Protein AF-0000000069554364 (afdb_homodimer)

Sequence (236 aa):
MGKTFLINPLLGKVRQRNEIVLAVASSGIVATLLTGGRTAHSAFRLPLNLANMETPTCNISRNSGKRKILKDCKLIVWDECTMSHKAAFEAPNVTLKDIRRNSNRMGGVTMMLAGDFQMGKTFLINPLLGKVRQRNEIVLAVASSGIVATLLTGGRTAHSAFRLPLNLANMETPTCNISRNSGKRKILKDCKLIVWDECTMSHKAAFEAPNVTLKDIRRNSNRMGGVTMMLAGDFQ

InterPro domains:
  IPR010285 DNA helicase Pif1-like, DEAD-box helicase domain [PF05970] (2-118)
  IPR027417 P-loop containing nucleoside triphosphate hydrolase [G3DSA:3.40.50.300] (1-118)
  IPR027417 P-loop containing nucleoside triphosphate hydrolase [SSF52540] (2-117)

pLDDT: mean 89.87, std 8.56, range [46.84, 97.19]

Structure (mmCIF, N/CA/C/O backbone):
data_AF-0000000069554364-model_v1
#
loop_
_entity.id
_entity.type
_entity.pdbx_description
1 polymer 'ATP-dependent DNA helicase'
#
loop_
_atom_site.group_PDB
_atom_site.id
_atom_site.type_symbol
_atom_site.label_atom_id
_atom_site.label_alt_id
_atom_site.label_comp_id
_atom_site.label_asym_id
_atom_site.label_entity_id
_atom_site.label_seq_id
_atom_site.pdbx_PDB_ins_code
_atom_site.Cartn_x
_atom_site.Cartn_y
_atom_site.Cartn_z
_atom_site.occupancy
_atom_site.B_iso_or_equiv
_atom_site.auth_seq_id
_atom_site.auth_comp_id
_atom_site.auth_asym_id
_atom_site.auth_atom_id
_atom_site.pdbx_PDB_model_num
ATOM 1 N N . MET A 1 1 ? -6.574 0.829 16.344 1 46.84 1 MET A N 1
ATOM 2 C CA . MET A 1 1 ? -7.336 0.115 15.328 1 46.84 1 MET A CA 1
ATOM 3 C C . MET A 1 1 ? -6.434 -0.334 14.188 1 46.84 1 MET A C 1
ATOM 5 O O . MET A 1 1 ? -5.629 0.45 13.68 1 46.84 1 MET A O 1
ATOM 9 N N . GLY A 1 2 ? -6.059 -1.62 14.156 1 64.12 2 GLY A N 1
ATOM 10 C CA . GLY A 1 2 ? -4.93 -2.219 13.461 1 64.12 2 GLY A CA 1
ATOM 11 C C . GLY A 1 2 ? -5.137 -2.322 11.969 1 64.12 2 GLY A C 1
ATOM 12 O O . GLY A 1 2 ? -6.266 -2.203 11.477 1 64.12 2 GLY A O 1
ATOM 13 N N . LYS A 1 3 ? -4.258 -2.059 11.055 1 77.06 3 LYS A N 1
ATOM 14 C CA . LYS A 1 3 ? -4.223 -2.186 9.602 1 77.06 3 LYS A CA 1
ATOM 15 C C . LYS A 1 3 ? -5.074 -3.361 9.133 1 77.06 3 LYS A C 1
ATOM 17 O O . LYS A 1 3 ? -5.801 -3.254 8.141 1 77.06 3 LYS A O 1
ATOM 22 N N . THR A 1 4 ? -5.133 -4.273 9.969 1 81.12 4 THR A N 1
ATOM 23 C CA . THR A 1 4 ? -5.844 -5.5 9.625 1 81.12 4 THR A CA 1
ATOM 24 C C . THR A 1 4 ? -7.348 -5.25 9.555 1 81.12 4 THR A C 1
ATOM 26 O O . THR A 1 4 ? -8.039 -5.828 8.719 1 81.12 4 THR A O 1
ATOM 29 N N . PHE A 1 5 ? -7.766 -4.316 10.367 1 83 5 PHE A N 1
ATOM 30 C CA . PHE A 1 5 ? -9.18 -3.947 10.398 1 83 5 PHE A CA 1
ATOM 31 C C . PHE A 1 5 ? -9.602 -3.316 9.078 1 83 5 PHE A C 1
ATOM 33 O O . PHE A 1 5 ? -10.75 -3.459 8.656 1 83 5 PHE A O 1
ATOM 40 N N . LEU A 1 6 ? -8.789 -2.76 8.336 1 87.75 6 LEU A N 1
ATOM 41 C CA . LEU A 1 6 ? -9.086 -2.104 7.066 1 87.75 6 LEU A CA 1
ATOM 42 C C . LEU A 1 6 ? -8.859 -3.057 5.895 1 87.75 6 LEU A C 1
ATOM 44 O O . LEU A 1 6 ? -9.609 -3.031 4.918 1 87.75 6 LEU A O 1
ATOM 48 N N . ILE A 1 7 ? -7.957 -3.93 6.078 1 92.19 7 ILE A N 1
ATOM 49 C CA . ILE A 1 7 ? -7.531 -4.789 4.977 1 92.19 7 ILE A CA 1
ATOM 50 C C . ILE A 1 7 ? -8.547 -5.91 4.777 1 92.19 7 ILE A C 1
ATOM 52 O O . ILE A 1 7 ? -8.93 -6.219 3.645 1 92.19 7 ILE A O 1
ATOM 56 N N . ASN A 1 8 ? -9.078 -6.465 5.852 1 93.88 8 ASN A N 1
ATOM 57 C CA . ASN A 1 8 ? -9.945 -7.633 5.738 1 93.88 8 ASN A CA 1
ATOM 58 C C . ASN A 1 8 ? -11.25 -7.297 5.023 1 93.88 8 ASN A C 1
ATOM 60 O O . ASN A 1 8 ? -11.688 -8.039 4.145 1 93.88 8 ASN A O 1
ATOM 64 N N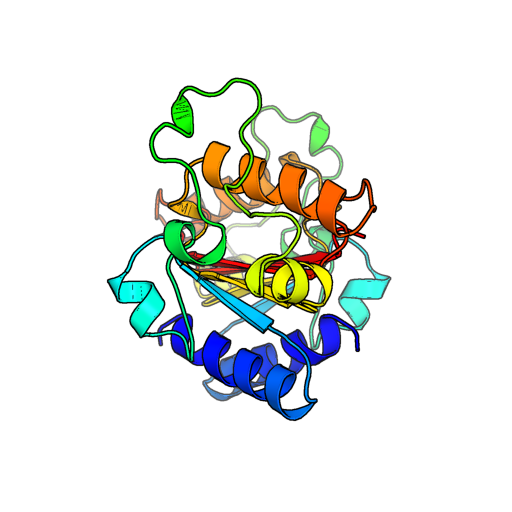 . PRO A 1 9 ? -11.859 -6.188 5.371 1 90.88 9 PRO A N 1
ATOM 65 C CA . PRO A 1 9 ? -13.039 -5.832 4.578 1 90.88 9 PRO A CA 1
ATOM 66 C C . PRO A 1 9 ? -12.719 -5.652 3.096 1 90.88 9 PRO A C 1
ATOM 68 O O . PRO A 1 9 ? -13.547 -5.973 2.24 1 90.88 9 PRO A O 1
ATOM 71 N N . LEU A 1 10 ? -11.609 -5.121 2.809 1 90.56 10 LEU A N 1
ATOM 72 C CA . LEU A 1 10 ? -11.18 -4.938 1.426 1 90.56 10 LEU A CA 1
ATOM 73 C C . LEU A 1 10 ? -11.023 -6.281 0.722 1 90.56 10 LEU A C 1
ATOM 75 O O . LEU A 1 10 ? -11.492 -6.457 -0.405 1 90.56 10 LEU A O 1
ATOM 79 N N . LEU A 1 11 ? -10.367 -7.188 1.393 1 93.88 11 LEU A N 1
ATOM 80 C CA . LEU A 1 11 ? -10.219 -8.531 0.847 1 93.88 11 LEU A CA 1
ATOM 81 C C . LEU A 1 11 ? -11.586 -9.148 0.556 1 93.88 11 LEU A C 1
ATOM 83 O O . LEU A 1 11 ? -11.781 -9.75 -0.501 1 93.88 11 LEU A O 1
ATOM 87 N N . GLY A 1 12 ? -12.477 -8.953 1.51 1 93.19 12 GLY A N 1
ATOM 88 C CA . GLY A 1 12 ? -13.828 -9.477 1.343 1 93.19 12 GLY A CA 1
ATOM 89 C C . GLY A 1 12 ? -14.531 -8.922 0.123 1 93.19 12 GLY A C 1
ATOM 90 O O . GLY A 1 12 ? -15.227 -9.648 -0.59 1 93.19 12 GLY A O 1
ATOM 91 N N . LYS A 1 13 ? -14.352 -7.719 -0.138 1 90.88 13 LYS A N 1
ATOM 92 C CA . LYS A 1 13 ? -14.992 -7.07 -1.276 1 90.88 13 LYS A CA 1
ATOM 93 C C . LYS A 1 13 ? -14.508 -7.66 -2.596 1 90.88 13 LYS A C 1
ATOM 95 O O . LYS A 1 13 ? -15.297 -7.902 -3.506 1 90.88 13 LYS A O 1
ATOM 100 N N . VAL A 1 14 ? -13.219 -7.957 -2.711 1 91.88 14 VAL A N 1
ATOM 101 C CA . VAL A 1 14 ? -12.641 -8.531 -3.924 1 91.88 14 VAL A CA 1
ATOM 102 C C . VAL A 1 14 ? -13.164 -9.945 -4.125 1 91.88 14 VAL A C 1
ATOM 104 O O . VAL A 1 14 ? -13.555 -10.32 -5.234 1 91.88 14 VAL A O 1
ATOM 107 N N . ARG A 1 15 ? -13.242 -10.617 -3.055 1 93.5 15 ARG A N 1
ATOM 108 C CA . ARG A 1 15 ? -13.672 -12.008 -3.125 1 93.5 15 ARG A CA 1
ATOM 109 C C . ARG A 1 15 ? -15.156 -12.102 -3.445 1 93.5 15 ARG A C 1
ATOM 111 O O . ARG A 1 15 ? -15.602 -13.047 -4.109 1 93.5 15 ARG A O 1
ATOM 118 N N . GLN A 1 16 ? -15.891 -11.156 -3 1 92.5 16 GLN A N 1
ATOM 119 C CA . GLN A 1 16 ? -17.312 -11.109 -3.314 1 92.5 16 GLN A CA 1
ATOM 120 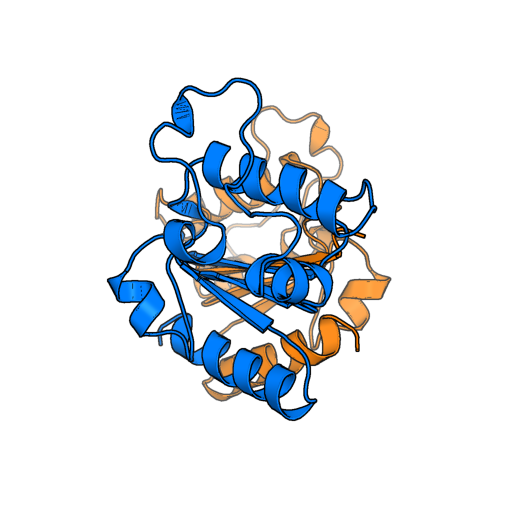C C . GLN A 1 16 ? -17.547 -10.961 -4.816 1 92.5 16 GLN A C 1
ATOM 122 O O . GLN A 1 16 ? -18.578 -11.367 -5.336 1 92.5 16 GLN A O 1
ATOM 127 N N . ARG A 1 17 ? -16.625 -10.469 -5.492 1 92.25 17 ARG A N 1
ATOM 128 C CA . ARG A 1 17 ? -16.703 -10.312 -6.938 1 92.25 17 ARG A CA 1
ATOM 129 C C . ARG A 1 17 ? -16.109 -11.516 -7.656 1 92.25 17 ARG A C 1
ATOM 131 O O . ARG A 1 17 ? -15.875 -11.477 -8.867 1 92.25 17 ARG A O 1
ATOM 138 N N . ASN A 1 18 ? -15.75 -12.547 -6.953 1 94.38 18 ASN A N 1
ATOM 139 C CA . ASN A 1 18 ? -15.195 -13.797 -7.461 1 94.38 18 ASN A CA 1
ATOM 140 C C . ASN A 1 18 ? -13.836 -13.578 -8.125 1 94.38 18 ASN A C 1
ATOM 142 O O . ASN A 1 18 ? -13.523 -14.211 -9.133 1 94.38 18 ASN A O 1
ATOM 146 N N . GLU A 1 19 ? -13.133 -12.594 -7.641 1 94.62 19 GLU A N 1
ATOM 147 C CA . GLU A 1 19 ? -11.773 -12.328 -8.102 1 94.62 19 GLU A CA 1
ATOM 148 C C . GLU A 1 19 ? -10.742 -12.867 -7.117 1 94.62 19 GLU A C 1
ATOM 150 O O . GLU A 1 19 ? -11.016 -12.969 -5.922 1 94.62 19 GLU A O 1
ATOM 155 N N . ILE A 1 20 ? -9.609 -13.156 -7.668 1 95.88 20 ILE A N 1
ATOM 156 C CA . ILE A 1 20 ? -8.562 -13.734 -6.84 1 95.88 20 ILE A CA 1
ATOM 157 C C . ILE A 1 20 ? -7.723 -12.625 -6.215 1 95.88 20 ILE A C 1
ATOM 159 O O . ILE A 1 20 ? -7.211 -11.75 -6.922 1 95.88 20 ILE A O 1
ATOM 163 N N . VAL A 1 21 ? -7.645 -12.648 -4.898 1 95.88 21 VAL A N 1
ATOM 164 C CA . VAL A 1 21 ? -6.797 -11.727 -4.152 1 95.88 21 VAL A CA 1
ATOM 165 C C . VAL A 1 21 ? -5.828 -12.508 -3.271 1 95.88 21 VAL A C 1
ATOM 167 O O . VAL A 1 21 ? -6.219 -13.492 -2.633 1 95.88 21 VAL A O 1
ATOM 170 N N . LEU A 1 22 ? -4.562 -12.117 -3.336 1 96.75 22 LEU A N 1
ATOM 171 C CA . LEU A 1 22 ? -3.553 -12.688 -2.455 1 96.75 22 LEU A CA 1
ATOM 172 C C . LEU A 1 22 ? -3.248 -11.75 -1.291 1 96.75 22 LEU A C 1
ATOM 174 O O . LEU A 1 22 ? -2.877 -10.594 -1.5 1 96.75 22 LEU A O 1
ATOM 178 N N . ALA A 1 23 ? -3.527 -12.227 -0.119 1 96.75 23 ALA A N 1
ATOM 179 C CA . ALA A 1 23 ? -3.186 -11.484 1.093 1 96.75 23 ALA A CA 1
ATOM 180 C C . ALA A 1 23 ? -1.91 -12.031 1.729 1 96.75 23 ALA A C 1
ATOM 182 O O . ALA A 1 23 ? -1.872 -13.188 2.166 1 96.75 23 ALA A O 1
ATOM 183 N N . VAL A 1 24 ? -0.894 -11.148 1.772 1 96.56 24 VAL A N 1
ATOM 184 C CA . VAL A 1 24 ? 0.391 -11.633 2.26 1 96.56 24 VAL A CA 1
ATOM 185 C C . VAL A 1 24 ? 0.91 -10.711 3.363 1 96.56 24 VAL A C 1
ATOM 187 O O . VAL A 1 24 ? 0.495 -9.555 3.461 1 96.56 24 VAL A O 1
ATOM 190 N N . ALA A 1 25 ? 1.73 -11.336 4.191 1 94.69 25 ALA A N 1
ATOM 191 C CA . ALA A 1 25 ? 2.43 -10.586 5.23 1 94.69 25 ALA A CA 1
ATOM 192 C C . ALA A 1 25 ? 3.857 -11.094 5.41 1 94.69 25 ALA A C 1
ATOM 194 O O . ALA A 1 25 ? 4.191 -12.195 4.961 1 94.69 25 ALA A O 1
ATOM 195 N N . SER A 1 26 ? 4.715 -10.242 5.996 1 91.19 26 SER A N 1
ATOM 196 C CA . SER A 1 26 ? 6.117 -10.594 6.176 1 91.19 26 SER A CA 1
ATOM 197 C C . SER A 1 26 ? 6.297 -11.562 7.34 1 91.19 26 SER A C 1
ATOM 199 O O . SER A 1 26 ? 7.285 -12.305 7.395 1 91.19 26 SER A O 1
ATOM 201 N N . SER A 1 27 ? 5.285 -11.562 8.289 1 92.44 27 SER A N 1
ATOM 202 C CA . SER A 1 27 ? 5.367 -12.461 9.438 1 92.44 27 SER A CA 1
ATOM 203 C C . SER A 1 27 ? 4.152 -13.375 9.508 1 92.44 27 SER A C 1
ATOM 205 O O . SER A 1 27 ? 3.053 -12.992 9.102 1 92.44 27 SER A O 1
ATOM 207 N N . GLY A 1 28 ? 4.383 -14.586 10.055 1 93.62 28 GLY A N 1
ATOM 208 C CA . GLY A 1 28 ? 3.316 -15.57 10.188 1 93.62 28 GLY A CA 1
ATOM 209 C C . GLY A 1 28 ? 2.152 -15.078 11.031 1 93.62 28 GLY A C 1
ATOM 210 O O . GLY A 1 28 ? 0.992 -15.242 10.648 1 93.62 28 GLY A O 1
ATOM 211 N N . ILE A 1 29 ? 2.518 -14.445 12.094 1 93.25 29 ILE A N 1
ATOM 212 C CA . ILE A 1 29 ? 1.479 -13.992 13.016 1 93.25 29 ILE A CA 1
ATOM 213 C C . ILE A 1 29 ? 0.602 -12.945 12.336 1 93.25 29 ILE A C 1
ATOM 215 O O . ILE A 1 29 ? -0.622 -12.961 12.484 1 93.25 29 ILE A O 1
ATOM 219 N N . VAL A 1 30 ? 1.163 -12.07 11.633 1 92.19 30 VAL A N 1
ATOM 220 C CA . VAL A 1 30 ? 0.405 -11.039 10.93 1 92.19 30 VAL A CA 1
ATOM 221 C C . VAL A 1 30 ? -0.431 -11.68 9.82 1 92.19 30 VAL A C 1
ATOM 223 O O . VAL A 1 30 ? -1.588 -11.312 9.617 1 92.19 30 VAL A O 1
ATOM 226 N N . ALA A 1 31 ? 0.156 -12.672 9.156 1 95.5 31 ALA A N 1
ATOM 227 C CA . ALA A 1 31 ? -0.554 -13.359 8.086 1 95.5 31 ALA A CA 1
ATOM 228 C C . ALA A 1 31 ? -1.846 -13.992 8.602 1 95.5 31 ALA A C 1
ATOM 230 O O . ALA A 1 31 ? -2.857 -14.008 7.895 1 95.5 31 ALA A O 1
ATOM 231 N N . THR A 1 32 ? -1.798 -14.453 9.82 1 95.44 32 THR A N 1
ATOM 232 C CA . THR A 1 32 ? -2.969 -15.125 10.375 1 95.44 32 THR A CA 1
ATOM 233 C C . THR A 1 32 ? -4.09 -14.125 10.641 1 95.44 32 THR A C 1
ATOM 235 O O . THR A 1 32 ? -5.25 -14.516 10.797 1 95.44 32 THR A O 1
ATOM 238 N N . LEU A 1 33 ? -3.783 -12.859 10.734 1 93.88 33 LEU A N 1
ATOM 239 C CA . LEU A 1 33 ? -4.777 -11.82 11 1 93.88 33 LEU A CA 1
ATOM 240 C C . LEU A 1 33 ? -5.5 -11.422 9.719 1 93.88 33 LEU A C 1
ATOM 242 O O . LEU A 1 33 ? -6.547 -10.773 9.766 1 93.88 33 LEU A O 1
ATOM 246 N N . LEU A 1 34 ? -4.914 -11.734 8.57 1 94.94 34 LEU A N 1
ATOM 247 C CA . LEU A 1 34 ? -5.52 -11.461 7.277 1 94.94 34 LEU A CA 1
ATOM 248 C C . LEU A 1 34 ? -6.387 -12.633 6.824 1 94.94 34 LEU A C 1
ATOM 250 O O . LEU A 1 34 ? -5.949 -13.789 6.871 1 94.94 34 LEU A O 1
ATOM 254 N N . THR A 1 35 ? -7.598 -12.375 6.391 1 95.56 35 THR A N 1
ATOM 255 C CA . THR A 1 35 ? -8.453 -13.445 5.879 1 95.56 35 THR A CA 1
ATOM 256 C C . THR A 1 35 ? -7.785 -14.148 4.699 1 95.56 35 THR A C 1
ATOM 258 O O . THR A 1 35 ? -7.578 -13.547 3.645 1 95.56 35 THR A O 1
ATOM 261 N N . GLY A 1 36 ? -7.453 -15.422 4.953 1 95.62 36 GLY A N 1
ATOM 262 C CA . GLY A 1 36 ? -6.789 -16.188 3.904 1 95.62 36 GLY A CA 1
ATOM 263 C C . GLY A 1 36 ? -5.344 -15.773 3.699 1 95.62 36 GLY A C 1
ATOM 264 O O . GLY A 1 36 ? -4.77 -16.031 2.637 1 95.62 36 GLY A O 1
ATOM 265 N N . GLY A 1 37 ? -4.785 -15.141 4.691 1 96.94 37 GLY A N 1
ATOM 266 C CA . GLY A 1 37 ? -3.434 -14.609 4.59 1 96.94 37 GLY A CA 1
ATOM 267 C C . GLY A 1 37 ? -2.363 -15.68 4.695 1 96.94 37 GLY A C 1
ATOM 268 O O . GLY A 1 37 ? -2.557 -16.688 5.367 1 96.94 37 GLY A O 1
ATOM 269 N N . ARG A 1 38 ? -1.252 -15.43 4.043 1 97.19 38 ARG A N 1
ATOM 270 C CA . ARG A 1 38 ? -0.041 -16.234 4.098 1 97.19 38 ARG A CA 1
ATOM 271 C C . ARG A 1 38 ? 1.203 -15.359 4.195 1 97.19 38 ARG A C 1
ATOM 273 O O . ARG A 1 38 ? 1.158 -14.172 3.869 1 97.19 38 ARG A O 1
ATOM 280 N N . THR A 1 39 ? 2.244 -15.977 4.672 1 96.25 39 THR A N 1
ATOM 281 C CA . THR A 1 39 ? 3.492 -15.227 4.594 1 96.25 39 THR A CA 1
ATOM 282 C C . THR A 1 39 ? 3.936 -15.055 3.145 1 96.25 39 THR A C 1
ATOM 284 O O . THR A 1 39 ? 3.59 -15.875 2.285 1 96.25 39 THR A O 1
ATOM 287 N N . ALA A 1 40 ? 4.656 -13.953 2.928 1 94.94 40 ALA A N 1
ATOM 288 C CA . ALA A 1 40 ? 5.215 -13.758 1.593 1 94.94 40 ALA A CA 1
ATOM 289 C C . ALA A 1 40 ? 5.988 -14.992 1.136 1 94.94 40 ALA A C 1
ATOM 291 O O . ALA A 1 40 ? 5.855 -15.43 -0.011 1 94.94 40 ALA A O 1
ATOM 292 N N . HIS A 1 41 ? 6.695 -15.547 2.037 1 94.19 41 HIS A N 1
ATOM 293 C CA . HIS A 1 41 ? 7.492 -16.719 1.716 1 94.19 41 HIS A CA 1
ATOM 294 C C . HIS A 1 41 ? 6.613 -17.859 1.211 1 94.19 41 HIS A C 1
ATOM 296 O O . HIS A 1 41 ? 6.895 -18.453 0.165 1 94.19 41 HIS A O 1
ATOM 302 N N . SER A 1 42 ? 5.594 -18.172 1.873 1 94.38 42 SER A N 1
ATOM 303 C CA . SER A 1 42 ? 4.699 -19.266 1.521 1 94.38 42 SER A CA 1
ATOM 304 C C . SER A 1 42 ? 3.889 -18.938 0.27 1 94.38 42 SER A C 1
ATOM 306 O O . SER A 1 42 ? 3.701 -19.797 -0.594 1 94.38 42 SER A O 1
ATOM 308 N N . ALA A 1 43 ? 3.418 -17.734 0.138 1 95.62 43 ALA A N 1
ATOM 309 C CA . ALA A 1 43 ? 2.559 -17.328 -0.97 1 95.62 43 ALA A CA 1
ATOM 310 C C . ALA A 1 43 ? 3.326 -17.344 -2.289 1 95.62 43 ALA A C 1
ATOM 312 O O . ALA A 1 43 ? 2.793 -17.75 -3.322 1 95.62 43 ALA A O 1
ATOM 313 N N . PHE A 1 44 ? 4.586 -16.906 -2.252 1 95.88 44 PHE A N 1
ATOM 314 C CA . PHE A 1 44 ? 5.344 -16.75 -3.486 1 95.88 44 PHE A CA 1
ATOM 315 C C . PHE A 1 44 ? 6.391 -17.844 -3.631 1 95.88 44 PHE A C 1
ATOM 317 O O . PHE A 1 44 ? 7.121 -17.891 -4.621 1 95.88 44 PHE A O 1
ATOM 324 N N . ARG A 1 45 ? 6.461 -18.719 -2.656 1 95.12 45 ARG A N 1
ATOM 325 C CA . ARG A 1 45 ? 7.457 -19.781 -2.645 1 95.12 45 ARG A CA 1
ATOM 326 C C . ARG A 1 45 ? 8.867 -19.219 -2.805 1 95.12 45 ARG A C 1
ATOM 328 O O . ARG A 1 45 ? 9.625 -19.672 -3.668 1 95.12 45 ARG A O 1
ATOM 335 N N . LEU A 1 46 ? 9.18 -18.297 -1.893 1 93.31 46 LEU A N 1
ATOM 336 C CA . LEU A 1 46 ? 10.484 -17.656 -1.928 1 93.31 46 LEU A CA 1
ATOM 337 C C . LEU A 1 46 ? 11.586 -18.641 -1.529 1 93.31 46 LEU A C 1
ATOM 339 O O . LEU A 1 46 ? 11.43 -19.391 -0.567 1 93.31 46 LEU A O 1
ATOM 343 N N . PRO A 1 47 ? 12.578 -18.547 -2.309 1 89 47 PRO A N 1
ATOM 344 C CA . PRO A 1 47 ? 13.68 -19.438 -1.93 1 89 47 PRO A CA 1
ATOM 345 C C . PRO A 1 47 ? 14.344 -19.031 -0.616 1 89 47 PRO A C 1
ATOM 347 O O . PRO A 1 47 ? 14.32 -17.844 -0.251 1 89 47 PRO A O 1
ATOM 350 N N . LEU A 1 48 ? 14.961 -19.969 0.084 1 83.56 48 LEU A N 1
ATOM 351 C CA . LEU A 1 48 ? 15.586 -19.719 1.377 1 83.56 48 LEU A CA 1
ATOM 352 C C . LEU A 1 48 ? 16.844 -18.875 1.214 1 83.56 48 LEU A C 1
ATOM 354 O O . LEU A 1 48 ? 17.203 -18.109 2.113 1 83.56 48 LEU A O 1
ATOM 358 N N . ASN A 1 49 ? 17.453 -18.969 0.129 1 83.12 49 ASN A N 1
ATOM 359 C CA . ASN A 1 49 ? 18.703 -18.234 -0.101 1 83.12 49 ASN A CA 1
ATOM 360 C C . ASN A 1 49 ? 18.453 -16.984 -0.953 1 83.12 49 ASN A C 1
ATOM 362 O O . ASN A 1 49 ? 19.297 -16.625 -1.785 1 83.12 49 ASN A O 1
ATOM 366 N N . LEU A 1 50 ? 17.359 -16.422 -0.73 1 81.12 50 LEU A N 1
ATOM 367 C CA . LEU A 1 50 ? 16.906 -15.297 -1.551 1 81.12 50 LEU A CA 1
ATOM 368 C C . LEU A 1 50 ? 17.922 -14.164 -1.536 1 81.12 50 LEU A C 1
ATOM 370 O O . LEU A 1 50 ? 18.25 -13.594 -2.584 1 81.12 50 LEU A O 1
ATOM 374 N N . ALA A 1 51 ? 18.5 -13.859 -0.44 1 75.81 51 ALA A N 1
ATOM 375 C CA . ALA A 1 51 ? 19.375 -12.711 -0.255 1 75.81 51 ALA A CA 1
ATOM 376 C C . ALA A 1 51 ? 20.688 -12.898 -1.008 1 75.81 51 ALA A C 1
ATOM 378 O O . ALA A 1 51 ? 21.375 -11.922 -1.333 1 75.81 51 ALA A O 1
ATOM 379 N N . ASN A 1 52 ? 20.953 -14.117 -1.442 1 79.88 52 ASN A N 1
ATOM 380 C CA . ASN A 1 52 ? 22.234 -14.414 -2.072 1 79.88 52 ASN A CA 1
ATOM 381 C C . ASN A 1 52 ? 22.078 -14.656 -3.57 1 79.88 52 ASN A C 1
ATOM 383 O O . ASN A 1 52 ? 23.062 -14.922 -4.266 1 79.88 52 ASN A O 1
ATOM 387 N N . MET A 1 53 ? 20.984 -14.508 -4.027 1 81.69 53 MET A N 1
ATOM 388 C CA . MET A 1 53 ? 20.734 -14.773 -5.445 1 81.69 53 MET A CA 1
ATOM 389 C C . MET A 1 53 ? 20.891 -13.5 -6.27 1 81.69 53 MET A C 1
ATOM 391 O O . MET A 1 53 ? 20.453 -12.43 -5.848 1 81.69 53 MET A O 1
ATOM 395 N N . GLU A 1 54 ? 21.562 -13.648 -7.309 1 81.12 54 GLU A N 1
ATOM 396 C CA . GLU A 1 54 ? 21.719 -12.516 -8.211 1 81.12 54 GLU A CA 1
ATOM 397 C C . GLU A 1 54 ? 20.391 -12.141 -8.867 1 81.12 54 GLU A C 1
ATOM 399 O O . GLU A 1 54 ? 20.047 -10.961 -8.953 1 81.12 54 GLU A O 1
ATOM 404 N N . THR A 1 55 ? 19.688 -13.266 -9.352 1 83.56 55 THR A N 1
ATOM 405 C CA . THR A 1 55 ? 18.375 -13.07 -9.953 1 83.56 55 THR A CA 1
ATOM 406 C C . THR A 1 55 ? 17.312 -13.875 -9.203 1 83.56 55 THR A C 1
ATOM 408 O O . THR A 1 55 ? 16.953 -14.984 -9.625 1 83.56 55 THR A O 1
ATOM 411 N N . PRO A 1 56 ? 16.844 -13.258 -8.156 1 87.12 56 PRO A N 1
ATOM 412 C CA . PRO A 1 56 ? 15.891 -14.023 -7.344 1 87.12 56 PRO A CA 1
ATOM 413 C C . PRO A 1 56 ? 14.562 -14.266 -8.055 1 87.12 56 PRO A C 1
ATOM 415 O O . PRO A 1 56 ? 14.031 -13.367 -8.703 1 87.12 56 PRO A O 1
ATOM 418 N N . THR A 1 57 ? 14.18 -15.562 -8.109 1 90.88 57 THR A N 1
ATOM 419 C CA . THR A 1 57 ? 12.883 -15.969 -8.633 1 90.88 57 THR A CA 1
ATOM 420 C C . THR A 1 57 ? 12.148 -16.859 -7.637 1 90.88 57 THR A C 1
ATOM 422 O O . THR A 1 57 ? 12.766 -17.422 -6.73 1 90.88 57 THR A O 1
ATOM 425 N N . CYS A 1 58 ? 10.883 -16.891 -7.793 1 93.38 58 CYS A N 1
ATOM 426 C CA . CYS A 1 58 ? 10.07 -17.75 -6.945 1 93.38 58 CYS A CA 1
ATOM 427 C C . CYS A 1 58 ? 10.117 -19.188 -7.43 1 93.38 58 CYS A C 1
ATOM 429 O O . CYS A 1 58 ? 10.328 -19.453 -8.617 1 93.38 58 CYS A O 1
ATOM 431 N N . ASN A 1 59 ? 9.984 -20.062 -6.465 1 92.31 59 ASN A N 1
ATOM 432 C CA . ASN A 1 59 ? 9.984 -21.484 -6.789 1 92.31 59 ASN A CA 1
ATOM 433 C C . ASN A 1 59 ? 8.578 -21.969 -7.156 1 92.31 59 ASN A C 1
ATOM 435 O O . ASN A 1 59 ? 7.988 -22.766 -6.43 1 92.31 59 ASN A O 1
ATOM 439 N N . ILE A 1 60 ? 8.148 -21.531 -8.297 1 92.81 60 ILE A N 1
ATOM 440 C CA . ILE A 1 60 ? 6.809 -21.891 -8.758 1 92.81 60 ILE A CA 1
ATOM 441 C C . ILE A 1 60 ? 6.914 -22.766 -10.016 1 92.81 60 ILE A C 1
ATOM 443 O O . ILE A 1 60 ? 7.473 -22.328 -11.023 1 92.81 60 ILE A O 1
ATOM 447 N N . SER A 1 61 ? 6.367 -23.875 -9.922 1 90.06 61 SER A N 1
ATOM 448 C CA . SER A 1 61 ? 6.41 -24.812 -11.047 1 90.06 61 SER A CA 1
ATOM 449 C C . SER A 1 61 ? 5.449 -24.375 -12.148 1 90.06 61 SER A C 1
ATOM 451 O O . SER A 1 61 ? 4.41 -23.766 -11.875 1 90.06 61 SER A O 1
ATOM 453 N N . ARG A 1 62 ? 5.637 -24.688 -13.414 1 88.25 62 ARG A N 1
ATOM 454 C CA . ARG A 1 62 ? 4.898 -24.266 -14.602 1 88.25 62 ARG A CA 1
ATOM 455 C C . ARG A 1 62 ? 3.479 -24.828 -14.594 1 88.25 62 ARG A C 1
ATOM 457 O O . ARG A 1 62 ? 2.541 -24.156 -15.039 1 88.25 62 ARG A O 1
ATOM 464 N N . ASN A 1 63 ? 3.295 -25.938 -13.938 1 87.69 63 ASN A N 1
ATOM 465 C CA . ASN A 1 63 ? 1.966 -26.531 -13.992 1 87.69 63 ASN A CA 1
ATOM 466 C C . ASN A 1 63 ? 1.355 -26.656 -12.594 1 87.69 63 ASN A C 1
ATOM 468 O O . ASN A 1 63 ? 0.542 -27.547 -12.352 1 87.69 63 ASN A O 1
ATOM 472 N N . SER A 1 64 ? 1.602 -25.688 -11.898 1 89.62 64 SER A N 1
ATOM 473 C CA . SER A 1 64 ? 1.079 -25.75 -10.539 1 89.62 64 SER A CA 1
ATOM 474 C C . SER A 1 64 ? -0.175 -24.891 -10.391 1 89.62 64 SER A C 1
ATOM 476 O O . SER A 1 64 ? -0.405 -23.984 -11.18 1 89.62 64 SER A O 1
ATOM 478 N N . GLY A 1 65 ? -0.986 -25.281 -9.461 1 92.81 65 GLY A N 1
ATOM 479 C CA . GLY A 1 65 ? -2.125 -24.453 -9.094 1 92.81 65 GLY A CA 1
ATOM 480 C C . GLY A 1 65 ? -1.731 -23.047 -8.656 1 92.81 65 GLY A C 1
ATOM 481 O O . GLY A 1 65 ? -2.416 -22.078 -8.977 1 92.81 65 GLY A O 1
ATOM 482 N N . LYS A 1 66 ? -0.612 -23 -8.102 1 94.31 66 LYS A N 1
ATOM 483 C CA . LYS A 1 66 ? -0.099 -21.719 -7.648 1 94.31 66 LYS A CA 1
ATOM 484 C C . LYS A 1 66 ? 0.19 -20.781 -8.828 1 94.31 66 LYS A C 1
ATOM 486 O O . LYS A 1 66 ? -0.094 -19.594 -8.766 1 94.31 66 LYS A O 1
ATOM 491 N N . ARG A 1 67 ? 0.783 -21.328 -9.812 1 95.75 67 ARG A N 1
ATOM 492 C CA . ARG A 1 67 ? 1.07 -20.531 -11 1 95.75 67 ARG A CA 1
ATOM 493 C C . ARG A 1 67 ? -0.208 -19.938 -11.578 1 95.75 67 ARG A C 1
ATOM 495 O O . ARG A 1 67 ? -0.237 -18.766 -11.969 1 95.75 67 ARG A O 1
ATOM 502 N N . LYS A 1 68 ? -1.23 -20.734 -11.617 1 96.44 68 LYS A N 1
ATOM 503 C CA . LYS A 1 68 ? -2.512 -20.281 -12.141 1 96.44 68 LYS A CA 1
ATOM 504 C C . LYS A 1 68 ? -3.094 -19.172 -11.273 1 96.44 68 LYS A C 1
ATOM 506 O O . LYS A 1 68 ? -3.629 -18.188 -11.797 1 96.44 68 LYS A O 1
ATOM 511 N N . ILE A 1 69 ? -2.934 -19.281 -10.016 1 95.69 69 ILE A N 1
ATOM 512 C CA . ILE A 1 69 ? -3.43 -18.281 -9.07 1 95.69 69 ILE A CA 1
ATOM 513 C C . ILE A 1 69 ? -2.697 -16.969 -9.281 1 95.69 69 ILE A C 1
ATOM 515 O O . ILE A 1 69 ? -3.326 -15.906 -9.383 1 95.69 69 ILE A O 1
ATOM 519 N N . LEU A 1 70 ? -1.398 -17.062 -9.398 1 96.06 70 LEU A N 1
ATOM 520 C CA . LEU A 1 70 ? -0.586 -15.867 -9.586 1 96.06 70 LEU A CA 1
ATOM 521 C C . LEU A 1 70 ? -0.867 -15.219 -10.938 1 96.06 70 LEU A C 1
ATOM 523 O O . LEU A 1 70 ? -0.835 -13.992 -11.062 1 96.06 70 LEU A O 1
ATOM 527 N N . LYS A 1 71 ? -1.175 -16.062 -11.844 1 96.38 71 LYS A N 1
ATOM 528 C CA . LYS A 1 71 ? -1.49 -15.57 -13.18 1 96.38 71 LYS A CA 1
ATOM 529 C C . LYS A 1 71 ? -2.816 -14.812 -13.188 1 96.38 71 LYS A C 1
ATOM 531 O O . LYS A 1 71 ? -2.932 -13.75 -13.805 1 96.38 71 LYS A O 1
ATOM 536 N N . ASP A 1 72 ? -3.738 -15.297 -12.453 1 95.81 72 ASP A N 1
ATOM 537 C CA . ASP A 1 72 ? -5.098 -14.781 -12.547 1 95.81 72 ASP A CA 1
ATOM 538 C C . ASP A 1 72 ? -5.395 -13.805 -11.414 1 95.81 72 ASP A C 1
ATOM 540 O O . ASP A 1 72 ? -6.426 -13.125 -11.422 1 95.81 72 ASP A O 1
ATOM 544 N N . CYS A 1 73 ? -4.477 -13.586 -10.523 1 95.19 73 CYS A N 1
ATOM 545 C CA . CYS A 1 73 ? -4.66 -12.719 -9.367 1 95.19 73 CYS A CA 1
ATOM 546 C C . CYS A 1 73 ? -4.922 -11.281 -9.797 1 95.19 73 CYS A C 1
ATOM 548 O O . CYS A 1 73 ? -4.219 -10.75 -10.656 1 95.19 73 CYS A O 1
ATOM 550 N N . LYS A 1 74 ? -5.945 -10.742 -9.164 1 92.94 74 LYS A N 1
ATOM 551 C CA . LYS A 1 74 ? -6.324 -9.383 -9.531 1 92.94 74 LYS A CA 1
ATOM 552 C C . LYS A 1 74 ? -5.695 -8.359 -8.586 1 92.94 74 LYS A C 1
ATOM 554 O O . LYS A 1 74 ? -5.473 -7.211 -8.969 1 92.94 74 LYS A O 1
ATOM 559 N N . LEU A 1 75 ? -5.426 -8.82 -7.406 1 94.06 75 LEU A N 1
ATOM 560 C CA . LEU A 1 75 ? -4.91 -7.922 -6.379 1 94.06 75 LEU A CA 1
ATOM 561 C C . LEU A 1 75 ? -3.992 -8.672 -5.414 1 94.06 75 LEU A C 1
ATOM 563 O O . LEU A 1 75 ? -4.301 -9.789 -5 1 94.06 75 LEU A O 1
ATOM 567 N N . ILE A 1 76 ? -2.854 -8.047 -5.117 1 95.19 76 ILE A N 1
ATOM 568 C CA . ILE A 1 76 ? -1.981 -8.516 -4.043 1 95.19 76 ILE A CA 1
ATOM 569 C C . ILE A 1 76 ? -1.916 -7.465 -2.936 1 95.19 76 ILE A C 1
ATOM 571 O O . ILE A 1 76 ? -1.602 -6.301 -3.193 1 95.19 76 ILE A O 1
ATOM 575 N N . VAL A 1 77 ? -2.33 -7.883 -1.818 1 94.44 77 VAL A N 1
ATOM 576 C CA . VAL A 1 77 ? -2.203 -7.035 -0.64 1 94.44 77 VAL A CA 1
ATOM 577 C C . VAL A 1 77 ? -1.055 -7.531 0.235 1 94.44 77 VAL A C 1
ATOM 579 O O . VAL A 1 77 ? -1.019 -8.703 0.615 1 94.44 77 VAL A O 1
ATOM 582 N N . TRP A 1 78 ? -0.13 -6.633 0.513 1 94.31 78 TRP A N 1
ATOM 583 C CA . TRP A 1 78 ? 1.039 -7.008 1.302 1 94.31 78 TRP A CA 1
ATOM 584 C C . TRP A 1 78 ? 1.131 -6.172 2.572 1 94.31 78 TRP A C 1
ATOM 586 O O . TRP A 1 78 ? 1.532 -5.008 2.529 1 94.31 78 TRP A O 1
ATOM 596 N N . ASP A 1 79 ? 0.777 -6.824 3.707 1 92.69 79 ASP A N 1
ATOM 597 C CA . ASP A 1 79 ? 0.866 -6.148 5 1 92.69 79 ASP A CA 1
ATOM 598 C C . ASP A 1 79 ? 2.271 -6.27 5.586 1 92.69 79 ASP A C 1
ATOM 600 O O . ASP A 1 79 ? 2.979 -7.242 5.32 1 92.69 79 ASP A O 1
ATOM 604 N N . GLU A 1 80 ? 2.74 -5.223 6.316 1 90.19 80 GLU A N 1
ATOM 605 C CA . GLU A 1 80 ? 4.062 -5.133 6.926 1 90.19 80 GLU A CA 1
ATOM 606 C C . GLU A 1 80 ? 5.164 -5.293 5.883 1 90.19 80 GLU A C 1
ATOM 608 O O . GLU A 1 80 ? 6.16 -5.98 6.129 1 90.19 80 GLU A O 1
ATOM 613 N N . CYS A 1 81 ? 4.961 -4.629 4.754 1 87.25 81 CYS A N 1
ATOM 614 C CA . CYS A 1 81 ? 5.906 -4.762 3.65 1 87.25 81 CYS A CA 1
ATOM 615 C C . CYS A 1 81 ? 7.242 -4.113 3.996 1 87.25 81 CYS A C 1
ATOM 617 O O . CYS A 1 81 ? 8.266 -4.453 3.408 1 87.25 81 CYS A O 1
ATOM 619 N N . THR A 1 82 ? 7.234 -3.158 4.98 1 79.94 82 THR A N 1
ATOM 620 C CA . THR A 1 82 ? 8.445 -2.438 5.359 1 79.94 82 THR A CA 1
ATOM 621 C C . THR A 1 82 ? 9.43 -3.369 6.059 1 79.94 82 THR A C 1
ATOM 623 O O . THR A 1 82 ? 10.617 -3.043 6.188 1 79.94 82 THR A O 1
ATOM 626 N N . MET A 1 83 ? 8.859 -4.496 6.449 1 80.62 83 MET A N 1
ATOM 627 C CA . MET A 1 83 ? 9.703 -5.449 7.16 1 80.62 83 MET A CA 1
ATOM 628 C C . MET A 1 83 ? 10.328 -6.453 6.191 1 80.62 83 MET A C 1
ATOM 630 O O . MET A 1 83 ? 11.133 -7.289 6.594 1 80.62 83 MET A O 1
ATOM 634 N N . SER A 1 84 ? 10.047 -6.359 4.992 1 80.81 84 SER A N 1
ATOM 635 C CA . SER A 1 84 ? 10.547 -7.305 4 1 80.81 84 SER A CA 1
ATOM 636 C C . SER A 1 84 ? 11.852 -6.816 3.375 1 80.81 84 SER A C 1
ATOM 638 O O . SER A 1 84 ? 12.031 -5.613 3.17 1 80.81 84 SER A O 1
ATOM 640 N N . HIS A 1 85 ? 12.664 -7.77 3.096 1 79.12 85 HIS A N 1
ATOM 641 C CA . HIS A 1 85 ? 13.891 -7.488 2.361 1 79.12 85 HIS A CA 1
ATOM 642 C C . HIS A 1 85 ? 13.594 -7.152 0.903 1 79.12 85 HIS A C 1
ATOM 644 O O . HIS A 1 85 ? 12.586 -7.602 0.35 1 79.12 85 HIS A O 1
ATOM 650 N N . LYS A 1 86 ? 14.508 -6.41 0.308 1 80.94 86 LYS A N 1
ATOM 651 C CA . LYS A 1 86 ? 14.367 -6.004 -1.087 1 80.94 86 LYS A CA 1
ATOM 652 C C . LYS A 1 86 ? 14.211 -7.219 -2 1 80.94 86 LYS A C 1
ATOM 654 O O . LYS A 1 86 ? 13.422 -7.195 -2.943 1 80.94 86 LYS A O 1
ATOM 659 N N . ALA A 1 87 ? 14.922 -8.242 -1.648 1 81.06 87 ALA A N 1
ATOM 660 C CA . ALA A 1 87 ? 14.898 -9.461 -2.459 1 81.06 87 ALA A CA 1
ATOM 661 C C . ALA A 1 87 ? 13.523 -10.109 -2.436 1 81.06 87 ALA A C 1
ATOM 663 O O . ALA A 1 87 ? 13.125 -10.766 -3.4 1 81.06 87 ALA A O 1
ATOM 664 N N . ALA A 1 88 ? 12.828 -9.867 -1.377 1 87.31 88 ALA A N 1
ATOM 665 C CA . ALA A 1 88 ? 11.492 -10.445 -1.241 1 87.31 88 ALA A CA 1
ATOM 666 C C . ALA A 1 88 ? 10.508 -9.781 -2.201 1 87.31 88 ALA A C 1
ATOM 668 O O . ALA A 1 88 ? 9.461 -10.352 -2.521 1 87.31 88 ALA A O 1
ATOM 669 N N . PHE A 1 89 ? 10.875 -8.664 -2.691 1 88.81 89 PHE A N 1
ATOM 670 C CA . PHE A 1 89 ? 10.047 -7.984 -3.68 1 88.81 89 PHE A CA 1
ATOM 671 C C . PHE A 1 89 ? 10.523 -8.289 -5.094 1 88.81 89 PHE A C 1
ATOM 673 O O . PHE A 1 89 ? 9.719 -8.406 -6.016 1 88.81 89 PHE A O 1
ATOM 680 N N . GLU A 1 90 ? 11.797 -8.492 -5.129 1 91.44 90 GLU A N 1
ATOM 681 C CA . GLU A 1 90 ? 12.383 -8.695 -6.449 1 91.44 90 GLU A CA 1
ATOM 682 C C . GLU A 1 90 ? 11.977 -10.039 -7.039 1 91.44 90 GLU A C 1
ATOM 684 O O . GLU A 1 90 ? 11.641 -10.133 -8.219 1 91.44 90 GLU A O 1
ATOM 689 N N . ALA A 1 91 ? 11.984 -11.062 -6.258 1 93.81 91 ALA A N 1
ATOM 690 C CA . ALA A 1 91 ? 11.664 -12.406 -6.734 1 93.81 91 ALA A CA 1
ATOM 691 C C . ALA A 1 91 ? 10.234 -12.469 -7.27 1 93.81 91 ALA A C 1
ATOM 693 O O . ALA A 1 91 ? 10.016 -12.859 -8.422 1 93.81 91 ALA A O 1
ATOM 694 N N . PRO A 1 92 ? 9.242 -12.016 -6.52 1 94.62 92 PRO A N 1
ATOM 695 C CA . PRO A 1 92 ? 7.887 -11.992 -7.074 1 94.62 92 PRO A CA 1
ATOM 696 C C . PRO A 1 92 ? 7.77 -11.102 -8.305 1 94.62 92 PRO A C 1
ATOM 698 O O . PRO A 1 92 ? 7.004 -11.406 -9.227 1 94.62 92 PRO A O 1
ATOM 701 N N . ASN A 1 93 ? 8.492 -9.992 -8.344 1 93 93 ASN A N 1
ATOM 702 C CA . ASN A 1 93 ? 8.453 -9.094 -9.492 1 93 93 ASN A CA 1
ATOM 703 C C . ASN A 1 93 ? 8.875 -9.812 -10.773 1 93 93 ASN A C 1
ATOM 705 O O . ASN A 1 93 ? 8.164 -9.766 -11.773 1 93 93 ASN A O 1
ATOM 709 N N . VAL A 1 94 ? 9.945 -10.492 -10.68 1 94.19 94 VAL A N 1
ATOM 710 C CA . VAL A 1 94 ? 10.477 -11.203 -11.836 1 94.19 94 VAL A CA 1
ATOM 711 C C . VAL A 1 94 ? 9.539 -12.344 -12.211 1 94.19 94 VAL A C 1
ATOM 713 O O . VAL A 1 94 ? 9.203 -12.523 -13.391 1 94.19 94 VAL A O 1
ATOM 716 N N . THR A 1 95 ? 9.102 -13.047 -11.273 1 95.69 95 THR A N 1
ATOM 717 C CA . THR A 1 95 ? 8.266 -14.227 -11.484 1 95.69 95 THR A CA 1
ATOM 718 C C . THR A 1 95 ? 6.922 -13.836 -12.078 1 95.69 95 THR A C 1
ATOM 720 O O . THR A 1 95 ? 6.445 -14.469 -13.023 1 95.69 95 THR A O 1
ATOM 723 N N . LEU A 1 96 ? 6.344 -12.797 -11.586 1 95.75 96 LEU A N 1
ATOM 724 C CA . LEU A 1 96 ? 5.035 -12.359 -12.055 1 95.75 96 LEU A CA 1
ATOM 725 C C . LEU A 1 96 ? 5.125 -11.82 -13.477 1 95.75 9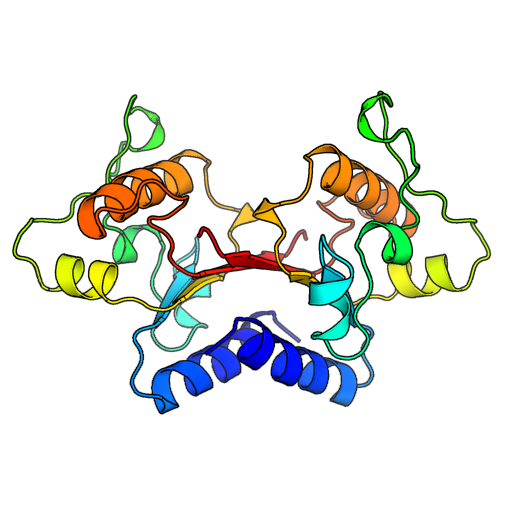6 LEU A C 1
ATOM 727 O O . LEU A 1 96 ? 4.207 -12.016 -14.281 1 95.75 96 LEU A O 1
ATOM 731 N N . LYS A 1 97 ? 6.234 -11.133 -13.758 1 95.38 97 LYS A N 1
ATOM 732 C CA . LYS A 1 97 ? 6.438 -10.68 -15.133 1 95.38 97 LYS A CA 1
ATOM 733 C C . LYS A 1 97 ? 6.426 -11.852 -16.109 1 95.38 97 LYS A C 1
ATOM 735 O O . LYS A 1 97 ? 5.805 -11.781 -17.172 1 95.38 97 LYS A O 1
ATOM 740 N N . ASP A 1 98 ? 7 -12.875 -15.664 1 95.69 98 ASP A N 1
ATOM 741 C CA . ASP A 1 98 ? 7.082 -14.07 -16.5 1 95.69 98 ASP A CA 1
ATOM 742 C C . ASP A 1 98 ? 5.723 -14.758 -16.594 1 95.69 98 ASP A C 1
ATOM 744 O O . ASP A 1 98 ? 5.23 -15.023 -17.703 1 95.69 98 ASP A O 1
ATOM 748 N N . ILE A 1 99 ? 5.102 -14.992 -15.523 1 96.56 99 ILE A N 1
ATOM 749 C CA . ILE A 1 99 ? 3.85 -15.742 -15.453 1 96.56 99 ILE A CA 1
ATOM 750 C C . ILE A 1 99 ? 2.758 -14.992 -16.219 1 96.56 99 ILE A C 1
ATOM 752 O O . ILE A 1 99 ? 1.95 -15.609 -16.906 1 96.56 99 ILE A O 1
ATOM 756 N N . ARG A 1 100 ? 2.824 -13.734 -16.125 1 95.88 100 ARG A N 1
ATOM 757 C CA . ARG A 1 100 ? 1.743 -12.938 -16.688 1 95.88 100 ARG A CA 1
ATOM 758 C C . ARG A 1 100 ? 2.121 -12.398 -18.062 1 95.88 100 ARG A C 1
ATOM 760 O O . ARG A 1 100 ? 1.315 -11.734 -18.719 1 95.88 100 ARG A O 1
ATOM 767 N N . ARG A 1 101 ? 3.359 -12.648 -18.469 1 96.38 101 ARG A N 1
ATOM 768 C CA . ARG A 1 101 ? 3.865 -12.164 -19.766 1 96.38 101 ARG A CA 1
ATOM 769 C C . ARG A 1 101 ? 3.639 -10.664 -19.906 1 96.38 101 ARG A C 1
ATOM 771 O O . ARG A 1 101 ? 3.107 -10.211 -20.922 1 96.38 101 ARG A O 1
ATOM 778 N N . ASN A 1 102 ? 3.949 -10 -18.906 1 95.12 102 ASN A N 1
ATOM 779 C CA . ASN A 1 102 ? 3.82 -8.555 -18.781 1 95.12 102 ASN A CA 1
ATOM 780 C C . ASN A 1 102 ? 5.043 -7.938 -18.109 1 95.12 102 ASN A C 1
ATOM 782 O O . ASN A 1 102 ? 5.371 -8.281 -16.969 1 95.12 102 ASN A O 1
ATOM 786 N N . SER A 1 103 ? 5.773 -7.02 -18.75 1 93.56 103 SER A N 1
ATOM 787 C CA . SER A 1 103 ? 7.059 -6.5 -18.297 1 93.56 103 SER A CA 1
ATOM 788 C C . SER A 1 103 ? 6.871 -5.383 -17.281 1 93.56 103 SER A C 1
ATOM 790 O O . SER A 1 103 ? 7.844 -4.906 -16.688 1 93.56 103 SER A O 1
ATOM 792 N N . ASN A 1 104 ? 5.652 -5.086 -17.031 1 90.19 104 ASN A N 1
ATOM 793 C CA . ASN A 1 104 ? 5.391 -4.082 -16.016 1 90.19 104 ASN A CA 1
ATOM 794 C C . ASN A 1 104 ? 5.711 -4.613 -14.617 1 90.19 104 ASN A C 1
ATOM 796 O O . ASN A 1 104 ? 5.855 -5.82 -14.422 1 90.19 104 ASN A O 1
ATOM 800 N N . ARG A 1 105 ? 5.84 -3.758 -13.711 1 89.38 105 ARG A N 1
ATOM 801 C CA . ARG A 1 105 ? 6.129 -4.137 -12.336 1 89.38 105 ARG A CA 1
ATOM 802 C C . ARG A 1 105 ? 5.105 -5.145 -11.82 1 89.38 105 ARG A C 1
ATOM 804 O O . ARG A 1 105 ? 3.906 -4.996 -12.062 1 89.38 105 ARG A O 1
ATOM 811 N N . MET A 1 106 ? 5.57 -6.164 -11.297 1 92.56 106 MET A N 1
ATOM 812 C CA . MET A 1 106 ? 4.781 -7.234 -10.695 1 92.56 106 MET A CA 1
ATOM 813 C C . MET A 1 106 ? 3.822 -7.84 -11.719 1 92.56 106 MET A C 1
ATOM 815 O O . MET A 1 106 ? 2.699 -8.211 -11.375 1 92.56 106 MET A O 1
ATOM 819 N N . GLY A 1 107 ? 4.277 -7.742 -12.984 1 93.25 107 GLY A N 1
ATOM 820 C CA . GLY A 1 107 ? 3.469 -8.336 -14.039 1 93.25 107 GLY A CA 1
ATOM 821 C C . GLY A 1 107 ? 2.17 -7.59 -14.289 1 93.25 107 GLY A C 1
ATOM 822 O O . GLY A 1 107 ? 1.193 -8.172 -14.766 1 93.25 107 GLY A O 1
ATOM 823 N N . GLY A 1 108 ? 2.084 -6.434 -13.789 1 90.56 108 GLY A N 1
ATOM 824 C CA . GLY A 1 108 ? 0.917 -5.605 -14.039 1 90.56 108 GLY A CA 1
ATOM 825 C C . GLY A 1 108 ? -0.207 -5.836 -13.047 1 90.56 108 GLY A C 1
ATOM 826 O O . GLY A 1 108 ? -1.312 -5.32 -13.219 1 90.56 108 GLY A O 1
ATOM 827 N N . VAL A 1 109 ? 0.098 -6.57 -12.047 1 92.25 109 VAL A N 1
ATOM 828 C CA . VAL A 1 109 ? -0.945 -6.809 -11.055 1 92.25 109 VAL A CA 1
ATOM 829 C C . VAL A 1 109 ? -1.078 -5.598 -10.133 1 92.25 109 VAL A C 1
ATOM 831 O O . VAL A 1 109 ? -0.096 -4.898 -9.875 1 92.25 109 VAL A O 1
ATOM 834 N N . THR A 1 110 ? -2.275 -5.359 -9.727 1 90.19 110 THR A N 1
ATOM 835 C CA . THR A 1 110 ? -2.502 -4.297 -8.75 1 90.19 110 THR A CA 1
ATOM 836 C C . THR A 1 110 ? -1.95 -4.691 -7.383 1 90.19 110 THR A C 1
ATOM 838 O O . THR A 1 110 ? -2.15 -5.82 -6.93 1 90.19 110 THR A O 1
ATOM 841 N N . MET A 1 111 ? -1.173 -3.744 -6.777 1 91.81 111 MET A N 1
ATOM 842 C CA . MET A 1 111 ? -0.604 -4.008 -5.461 1 91.81 111 MET A CA 1
ATOM 843 C C . MET A 1 111 ? -1.092 -2.98 -4.441 1 91.81 111 MET A C 1
ATOM 845 O O . MET A 1 111 ? -1.207 -1.795 -4.758 1 91.81 111 MET A O 1
ATOM 849 N N . MET A 1 112 ? -1.403 -3.473 -3.328 1 91.81 112 MET A N 1
ATOM 850 C CA . MET A 1 112 ? -1.632 -2.623 -2.162 1 91.81 112 MET A CA 1
ATOM 851 C C . MET A 1 112 ? -0.677 -2.984 -1.029 1 91.81 112 MET A C 1
ATOM 853 O O . MET A 1 112 ? -0.766 -4.074 -0.462 1 91.81 112 MET A O 1
ATOM 857 N N . LEU A 1 113 ? 0.221 -2.078 -0.758 1 91 113 LEU A N 1
ATOM 858 C CA . LEU A 1 113 ? 1.214 -2.295 0.288 1 91 113 LEU A CA 1
ATOM 859 C C . LEU A 1 113 ? 0.833 -1.549 1.562 1 91 113 LEU A C 1
ATOM 861 O O . LEU A 1 113 ? 0.414 -0.39 1.506 1 91 113 LEU A O 1
ATOM 865 N N . ALA A 1 114 ? 0.784 -2.309 2.598 1 90 114 ALA A N 1
ATOM 866 C CA . ALA A 1 114 ? 0.493 -1.705 3.895 1 90 114 ALA A CA 1
ATOM 867 C C . ALA A 1 114 ? 1.665 -1.88 4.855 1 90 114 ALA A C 1
ATOM 869 O O . ALA A 1 114 ? 2.332 -2.918 4.852 1 90 114 ALA A O 1
ATOM 870 N N . GLY A 1 115 ? 2.012 -0.886 5.582 1 83.19 115 GLY A N 1
ATOM 871 C CA . GLY A 1 115 ? 3.09 -0.976 6.555 1 83.19 115 GLY A CA 1
ATOM 872 C C . GLY A 1 115 ? 2.953 0.017 7.691 1 83.19 115 GLY A C 1
ATOM 873 O O . GLY A 1 115 ? 2.367 1.089 7.52 1 83.19 115 GLY A O 1
ATOM 874 N N . ASP A 1 116 ? 3.15 -0.58 8.914 1 70 116 ASP A N 1
ATOM 875 C CA . ASP A 1 116 ? 3.289 0.292 10.078 1 70 116 ASP A CA 1
ATOM 876 C C . ASP A 1 116 ? 4.695 0.874 10.164 1 70 116 ASP A C 1
ATOM 878 O O . ASP A 1 116 ? 5.684 0.136 10.117 1 70 116 ASP A O 1
ATOM 882 N N . PHE A 1 117 ? 4.773 2.025 9.68 1 58.66 117 PHE A N 1
ATOM 883 C CA . PHE A 1 117 ? 6.113 2.57 9.867 1 58.66 117 PHE A CA 1
ATOM 884 C C . PHE A 1 117 ? 6.344 2.955 11.32 1 58.66 117 PHE A C 1
ATOM 886 O O . PHE A 1 117 ? 6.336 4.141 11.664 1 58.66 117 PHE A O 1
ATOM 893 N N . GLN A 1 118 ? 5.922 2.045 12.148 1 51.34 118 GLN A N 1
ATOM 894 C CA . GLN A 1 118 ? 6.172 2.27 13.57 1 51.34 118 GLN A CA 1
ATOM 895 C C . GLN A 1 118 ? 7.625 1.968 13.93 1 51.34 118 GLN A C 1
ATOM 897 O O . GLN A 1 118 ? 8.281 1.165 13.258 1 51.34 118 GLN A O 1
ATOM 902 N N . MET B 1 1 ? -12.172 -3.25 -12.555 1 47.5 1 MET B N 1
ATOM 903 C CA . MET B 1 1 ? -12.617 -2.668 -11.297 1 47.5 1 MET B CA 1
ATOM 904 C C . MET B 1 1 ? -11.469 -1.952 -10.586 1 47.5 1 MET B C 1
ATOM 906 O O . MET B 1 1 ? -10.367 -2.49 -10.492 1 47.5 1 MET B O 1
ATOM 910 N N . GLY B 1 2 ? -11.445 -0.598 -10.633 1 64.25 2 GLY B N 1
ATOM 911 C CA . GLY B 1 2 ? -10.32 0.298 -10.414 1 64.25 2 GLY B CA 1
ATOM 912 C C . GLY B 1 2 ? -9.93 0.412 -8.953 1 64.25 2 GLY B C 1
ATOM 913 O O . GLY B 1 2 ? -10.711 0.058 -8.062 1 64.25 2 GLY B O 1
ATOM 914 N N . LYS B 1 3 ? -8.727 0.377 -8.484 1 77.06 3 LYS B N 1
ATOM 915 C CA . LYS B 1 3 ? -8.148 0.563 -7.16 1 77.06 3 LYS B CA 1
ATOM 916 C C . LYS B 1 3 ? -8.977 1.535 -6.328 1 77.06 3 LYS B C 1
ATOM 918 O O . LYS B 1 3 ? -9.188 1.312 -5.133 1 77.06 3 LYS B O 1
ATOM 923 N N . THR B 1 4 ? -9.562 2.379 -7.027 1 81.31 4 THR B N 1
ATOM 924 C CA . THR B 1 4 ? -10.328 3.424 -6.359 1 81.31 4 THR B CA 1
ATOM 925 C C . THR B 1 4 ? -11.578 2.84 -5.707 1 81.31 4 THR B C 1
ATOM 927 O O . THR B 1 4 ? -11.992 3.285 -4.633 1 81.31 4 THR B O 1
ATOM 930 N N . PHE B 1 5 ? -12.07 1.806 -6.324 1 82.56 5 PHE B N 1
ATOM 931 C CA . PHE B 1 5 ? -13.25 1.121 -5.809 1 82.56 5 PHE B CA 1
ATOM 932 C C . PHE B 1 5 ? -12.945 0.469 -4.465 1 82.56 5 PHE B C 1
ATOM 934 O O . PHE B 1 5 ? -13.828 0.359 -3.611 1 82.56 5 PHE B O 1
ATOM 941 N N . LEU B 1 6 ? -11.797 0.148 -4.137 1 87.81 6 LEU B N 1
ATOM 942 C CA . LEU B 1 6 ? -11.398 -0.497 -2.891 1 87.81 6 LEU B CA 1
ATOM 943 C C . LEU B 1 6 ? -10.945 0.537 -1.865 1 87.81 6 LEU B C 1
ATOM 945 O O . LEU B 1 6 ? -11.211 0.391 -0.67 1 87.81 6 LEU B O 1
ATOM 949 N N . ILE B 1 7 ? -10.406 1.575 -2.352 1 92.12 7 ILE B N 1
ATOM 950 C CA . ILE B 1 7 ? -9.781 2.561 -1.477 1 92.12 7 ILE B CA 1
ATOM 951 C C . ILE B 1 7 ? -10.852 3.434 -0.831 1 92.12 7 ILE B C 1
ATOM 953 O O . ILE B 1 7 ? -10.805 3.701 0.372 1 92.12 7 ILE B O 1
ATOM 957 N N . ASN B 1 8 ? -11.875 3.809 -1.57 1 93.88 8 ASN B N 1
ATOM 958 C CA . ASN B 1 8 ? -12.867 4.754 -1.064 1 93.88 8 ASN B CA 1
ATOM 959 C C . ASN B 1 8 ? -13.664 4.168 0.099 1 93.88 8 ASN B C 1
ATOM 961 O O . ASN B 1 8 ? -13.867 4.836 1.114 1 93.88 8 ASN B O 1
ATOM 965 N N . PRO B 1 9 ? -14.086 2.93 -0.033 1 90.94 9 PRO B N 1
ATOM 966 C CA . PRO B 1 9 ? -14.734 2.355 1.147 1 90.94 9 PRO B CA 1
ATOM 967 C C . PRO B 1 9 ? -13.82 2.326 2.369 1 90.94 9 PRO B C 1
ATOM 969 O O . PRO B 1 9 ? -14.289 2.498 3.498 1 90.94 9 PRO B O 1
ATOM 972 N N . LEU B 1 10 ? -12.594 2.074 2.16 1 90.56 10 LEU B N 1
ATOM 973 C CA . LEU B 1 10 ? -11.625 2.059 3.246 1 90.56 10 LEU B CA 1
ATOM 974 C C . LEU B 1 10 ? -11.5 3.438 3.889 1 90.56 10 LEU B C 1
ATOM 976 O O . LEU B 1 10 ? -11.508 3.557 5.117 1 90.56 10 LEU B O 1
ATOM 980 N N . LEU B 1 11 ? -11.391 4.438 3.053 1 93.88 11 LEU B N 1
ATOM 981 C CA . LEU B 1 11 ? -11.352 5.805 3.557 1 93.88 11 LEU B CA 1
ATOM 982 C C . LEU B 1 11 ? -12.586 6.113 4.398 1 93.88 11 LEU B C 1
ATOM 984 O O . LEU B 1 11 ? -12.477 6.707 5.473 1 93.88 11 LEU B O 1
ATOM 988 N N . GLY B 1 12 ? -13.719 5.676 3.879 1 93.25 12 GLY B N 1
ATOM 989 C CA . GLY B 1 12 ? -14.969 5.887 4.598 1 93.25 12 GLY B CA 1
ATOM 990 C C . GLY B 1 12 ? -14.984 5.242 5.969 1 93.25 12 GLY B C 1
ATOM 991 O O . GLY B 1 12 ? -15.469 5.836 6.934 1 93.25 12 GLY B O 1
ATOM 992 N N . LYS B 1 13 ? -14.445 4.129 6.078 1 90.94 13 LYS B N 1
ATOM 993 C CA . LYS B 1 13 ? -14.414 3.404 7.344 1 90.94 13 LYS B CA 1
ATOM 994 C C . LYS B 1 13 ? -13.578 4.152 8.383 1 90.94 13 LYS B C 1
ATOM 996 O O . LYS B 1 13 ? -13.977 4.254 9.547 1 90.94 13 LYS B O 1
ATOM 1001 N N . VAL B 1 14 ? -12.461 4.738 7.984 1 92 14 VAL B N 1
ATOM 1002 C CA . VAL B 1 14 ? -11.594 5.477 8.891 1 92 14 VAL B CA 1
ATOM 1003 C C . VAL B 1 14 ? -12.297 6.754 9.359 1 92 14 VAL B C 1
ATOM 1005 O O . VAL B 1 14 ? -12.281 7.078 10.547 1 92 14 VAL B O 1
ATOM 1008 N N . ARG B 1 15 ? -12.938 7.336 8.438 1 93.56 15 ARG B N 1
ATOM 1009 C CA . ARG B 1 15 ? -13.609 8.594 8.75 1 93.56 15 ARG B CA 1
ATOM 1010 C C . ARG B 1 15 ? -14.82 8.367 9.641 1 93.56 15 ARG B C 1
ATOM 1012 O O . ARG B 1 15 ? -15.148 9.211 10.477 1 93.56 15 ARG B O 1
ATOM 1019 N N . GLN B 1 16 ? -15.43 7.258 9.477 1 92.56 16 GLN B N 1
ATOM 1020 C CA . GLN B 1 16 ? -16.562 6.906 10.328 1 92.56 16 GLN B CA 1
ATOM 1021 C C . GLN B 1 16 ? -16.125 6.773 11.789 1 92.56 16 GLN B C 1
ATOM 1023 O O . GLN B 1 16 ? -16.938 6.957 12.703 1 92.56 16 GLN B O 1
ATOM 1028 N N . ARG B 1 17 ? -14.93 6.539 12.008 1 92.31 17 ARG B N 1
ATOM 1029 C CA . ARG B 1 17 ? -14.383 6.43 13.359 1 92.31 17 ARG B CA 1
ATOM 1030 C C . ARG B 1 17 ? -13.844 7.773 13.836 1 92.31 17 ARG B C 1
ATOM 1032 O O . ARG B 1 17 ? -13.148 7.836 14.852 1 92.31 17 ARG B O 1
ATOM 1039 N N . ASN B 1 18 ? -14.023 8.82 13.102 1 94.5 18 ASN B N 1
ATOM 1040 C CA . ASN B 1 18 ? -13.609 10.188 13.406 1 94.5 18 ASN B CA 1
ATOM 1041 C C . ASN B 1 18 ? -12.086 10.305 13.461 1 94.5 18 ASN B C 1
ATOM 1043 O O . ASN B 1 18 ? -11.547 11.031 14.297 1 94.5 18 ASN B O 1
ATOM 1047 N N . GLU B 1 19 ? -11.445 9.469 12.703 1 94.62 19 GLU B N 1
ATOM 1048 C CA . GLU B 1 19 ? -9.992 9.539 12.562 1 94.62 19 GLU B CA 1
ATOM 1049 C C . GLU B 1 19 ? -9.594 10.258 11.273 1 94.62 19 GLU B C 1
ATOM 1051 O O . GLU B 1 19 ? -10.336 10.234 10.289 1 94.62 19 GLU B O 1
ATOM 1056 N N . ILE B 1 20 ? -8.43 10.82 11.344 1 95.88 20 ILE B N 1
ATOM 1057 C CA . ILE B 1 20 ? -7.965 11.586 10.195 1 95.88 20 ILE B CA 1
ATOM 1058 C C . ILE B 1 20 ? -7.223 10.664 9.227 1 95.88 20 ILE B C 1
ATOM 1060 O O . ILE B 1 20 ? -6.285 9.969 9.625 1 95.88 20 ILE B O 1
ATOM 1064 N N . VAL B 1 21 ? -7.688 10.641 7.988 1 95.88 21 VAL B N 1
ATOM 1065 C CA . VAL B 1 21 ? -7.027 9.898 6.922 1 95.88 21 VAL B CA 1
ATOM 1066 C C . VAL B 1 21 ? -6.699 10.844 5.762 1 95.88 21 VAL B C 1
ATOM 1068 O O . VAL B 1 21 ? -7.523 11.68 5.383 1 95.88 21 VAL B O 1
ATOM 1071 N N . LEU B 1 22 ? -5.461 10.75 5.289 1 96.75 22 LEU B N 1
ATOM 1072 C CA . LEU B 1 22 ? -5.047 11.5 4.105 1 96.75 22 LEU B CA 1
ATOM 1073 C C . LEU B 1 22 ? -5.031 10.602 2.877 1 96.75 22 LEU B C 1
ATOM 1075 O O . LEU B 1 22 ? -4.355 9.562 2.867 1 96.75 22 LEU B O 1
ATOM 1079 N N . ALA B 1 23 ? -5.848 10.93 1.935 1 96.69 23 ALA B N 1
ATOM 1080 C CA . ALA B 1 23 ? -5.859 10.234 0.653 1 96.69 23 ALA B CA 1
ATOM 1081 C C . ALA B 1 23 ? -5.102 11.023 -0.411 1 96.69 23 ALA B C 1
ATOM 1083 O O . ALA B 1 23 ? -5.504 12.133 -0.769 1 96.69 23 ALA B O 1
ATOM 1084 N N . VAL B 1 24 ? -4.023 10.391 -0.905 1 96.56 24 VAL B N 1
ATOM 1085 C CA . VAL B 1 24 ? -3.186 11.133 -1.841 1 96.56 24 VAL B CA 1
ATOM 1086 C C . VAL B 1 24 ? -2.961 10.305 -3.104 1 96.56 24 VAL B C 1
ATOM 1088 O O . VAL B 1 24 ? -3.104 9.078 -3.082 1 96.56 24 VAL B O 1
ATOM 1091 N N . ALA B 1 25 ? -2.701 11.062 -4.16 1 94.56 25 ALA B N 1
ATOM 1092 C CA . ALA B 1 25 ? -2.328 10.438 -5.43 1 94.56 25 ALA B CA 1
ATOM 1093 C C . ALA B 1 25 ? -1.246 11.242 -6.141 1 94.56 25 ALA B C 1
ATOM 1095 O O . ALA B 1 25 ? -1.014 12.406 -5.809 1 94.56 25 ALA B O 1
ATOM 1096 N N . SER B 1 26 ? -0.53 10.57 -7.047 1 91.12 26 SER B N 1
ATOM 1097 C CA . SER B 1 26 ? 0.563 11.227 -7.766 1 91.12 26 SER B CA 1
ATOM 1098 C C . SER B 1 26 ? 0.037 12.156 -8.852 1 91.12 26 SER B C 1
ATOM 1100 O O . SER B 1 26 ? 0.717 13.109 -9.242 1 91.12 26 SER B O 1
ATOM 1102 N N . SER B 1 27 ? -1.234 11.883 -9.312 1 92.25 27 SER B N 1
ATOM 1103 C CA . SER B 1 27 ? -1.825 12.719 -10.352 1 92.25 27 SER B CA 1
ATOM 1104 C C . SER B 1 27 ? -3.141 13.336 -9.891 1 92.25 27 SER B C 1
ATOM 1106 O O . SER B 1 27 ? -3.873 12.727 -9.102 1 92.25 27 SER B O 1
ATOM 1108 N N . GLY B 1 28 ? -3.436 14.531 -10.414 1 93.5 28 GLY B N 1
ATOM 1109 C CA . GLY B 1 28 ? -4.656 15.234 -10.055 1 93.5 28 GLY B CA 1
ATOM 1110 C C . GLY B 1 28 ? -5.914 14.453 -10.383 1 93.5 28 GLY B C 1
ATOM 1111 O O . GLY B 1 28 ? -6.832 14.375 -9.57 1 93.5 28 GLY B O 1
ATOM 1112 N N . ILE B 1 29 ? -5.883 13.883 -11.562 1 93.06 29 ILE B N 1
ATOM 1113 C CA . ILE B 1 29 ? -7.074 13.172 -12.008 1 93.06 29 ILE B CA 1
ATOM 1114 C C . ILE B 1 29 ? -7.344 11.977 -11.094 1 93.06 29 ILE B C 1
ATOM 1116 O O . ILE B 1 29 ? -8.492 11.703 -10.742 1 93.06 29 ILE B O 1
ATOM 1120 N N . VAL B 1 30 ? -6.355 11.297 -10.711 1 92.06 30 VAL B N 1
ATOM 1121 C CA . VAL B 1 30 ? -6.512 10.156 -9.812 1 92.06 30 VAL B CA 1
ATOM 1122 C C . VAL B 1 30 ? -6.957 10.641 -8.43 1 92.06 30 VAL B C 1
ATOM 1124 O O . VAL B 1 30 ? -7.816 10.031 -7.801 1 92.06 30 VAL B O 1
ATOM 1127 N N . ALA B 1 31 ? -6.395 11.758 -8.008 1 95.38 31 ALA B N 1
ATOM 1128 C CA . ALA B 1 31 ? -6.75 12.32 -6.707 1 95.38 31 ALA B CA 1
ATOM 1129 C C . ALA B 1 31 ? -8.242 12.617 -6.629 1 95.38 31 ALA B C 1
ATOM 1131 O O . ALA B 1 31 ? -8.867 12.438 -5.578 1 95.38 31 ALA B O 1
ATOM 1132 N N . THR B 1 32 ? -8.797 13.031 -7.734 1 95.31 32 THR B N 1
ATOM 1133 C CA . THR B 1 32 ? -10.211 13.398 -7.742 1 95.31 32 THR B CA 1
ATOM 1134 C C . THR B 1 32 ? -11.086 12.164 -7.586 1 95.31 32 THR B C 1
ATOM 1136 O O . THR B 1 32 ? -12.266 12.273 -7.246 1 95.31 32 THR B O 1
ATOM 1139 N N . LEU B 1 33 ? -10.57 10.992 -7.855 1 93.75 33 LEU B N 1
ATOM 1140 C CA . LEU B 1 33 ? -11.328 9.75 -7.75 1 93.75 33 LEU B CA 1
ATOM 1141 C C . LEU B 1 33 ? -11.367 9.258 -6.309 1 93.75 33 LEU B C 1
ATOM 1143 O O . LEU B 1 33 ? -12.18 8.391 -5.965 1 93.75 33 LEU B O 1
ATOM 1147 N N . LEU B 1 34 ? -10.453 9.75 -5.484 1 94.88 34 LEU B N 1
ATOM 1148 C CA . LEU B 1 34 ? -10.414 9.406 -4.066 1 94.88 34 LEU B CA 1
ATOM 1149 C C . LEU B 1 34 ? -11.258 10.375 -3.248 1 94.88 34 LEU B C 1
ATOM 1151 O O . LEU B 1 34 ? -11.141 11.594 -3.406 1 94.88 34 LEU B O 1
ATOM 1155 N N . THR B 1 35 ? -12.102 9.875 -2.379 1 95.56 35 THR B N 1
ATOM 1156 C CA . THR B 1 35 ? -12.891 10.742 -1.519 1 95.56 35 THR B CA 1
ATOM 1157 C C . THR B 1 35 ? -11.992 11.633 -0.67 1 95.56 35 THR B C 1
ATOM 1159 O O . THR B 1 35 ? -11.242 11.141 0.18 1 95.56 35 THR B O 1
ATOM 1162 N N . GLY B 1 36 ? -12.078 12.922 -0.977 1 95.56 36 GLY B N 1
ATOM 1163 C CA . GLY B 1 36 ? -11.234 13.859 -0.247 1 95.56 36 GLY B CA 1
ATOM 1164 C C . GLY B 1 36 ? -9.773 13.797 -0.657 1 95.56 36 GLY B C 1
ATOM 1165 O O . GLY B 1 36 ? -8.898 14.219 0.094 1 95.56 36 GLY B O 1
ATOM 1166 N N . GLY B 1 37 ? -9.547 13.266 -1.814 1 96.88 37 GLY B N 1
ATOM 1167 C CA . GLY B 1 37 ? -8.188 13.055 -2.287 1 96.88 37 GLY B CA 1
ATOM 1168 C C . GLY B 1 37 ? -7.516 14.328 -2.766 1 96.88 37 GLY B C 1
ATOM 1169 O O . GLY B 1 37 ? -8.188 15.242 -3.252 1 96.88 37 GLY B O 1
ATOM 1170 N N . ARG B 1 3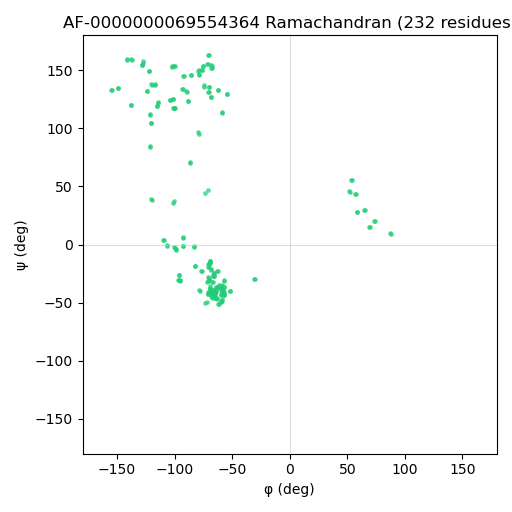8 ? -6.203 14.367 -2.631 1 97.12 38 ARG B N 1
ATOM 1171 C CA . ARG B 1 38 ? -5.336 15.43 -3.131 1 97.12 38 ARG B CA 1
ATOM 1172 C C . ARG B 1 38 ? -4.07 14.852 -3.76 1 97.12 38 ARG B C 1
ATOM 1174 O O . ARG B 1 38 ? -3.717 13.695 -3.506 1 97.12 38 ARG B O 1
ATOM 1181 N N . THR B 1 39 ? -3.473 15.656 -4.566 1 96.19 39 THR B N 1
ATOM 1182 C CA . THR B 1 39 ? -2.164 15.211 -5.035 1 96.19 39 THR B CA 1
ATOM 1183 C C . THR B 1 39 ? -1.152 15.211 -3.893 1 96.19 39 THR B C 1
ATOM 1185 O O . THR B 1 39 ? -1.298 15.969 -2.93 1 96.19 39 THR B O 1
ATOM 1188 N N . ALA B 1 40 ? -0.177 14.312 -4.039 1 94.81 40 ALA B N 1
ATOM 1189 C CA . ALA B 1 40 ? 0.898 14.312 -3.051 1 94.81 40 ALA B CA 1
ATOM 1190 C C . ALA B 1 40 ? 1.492 15.711 -2.887 1 94.81 40 ALA B C 1
ATOM 1192 O O . ALA B 1 40 ? 1.738 16.156 -1.764 1 94.81 40 ALA B O 1
ATOM 1193 N N . HIS B 1 41 ? 1.626 16.359 -3.967 1 93.94 41 HIS B N 1
ATOM 1194 C CA . HIS B 1 41 ? 2.195 17.703 -3.938 1 93.94 41 HIS B CA 1
ATOM 1195 C C . HIS B 1 41 ? 1.358 18.641 -3.07 1 93.94 41 HIS B C 1
ATOM 1197 O O . HIS B 1 41 ? 1.893 19.328 -2.199 1 93.94 41 HIS B O 1
ATOM 1203 N N . SER B 1 42 ? 0.116 18.672 -3.252 1 94.25 42 SER B N 1
ATOM 1204 C CA . SER B 1 42 ? -0.789 19.562 -2.52 1 94.25 42 SER B CA 1
ATOM 1205 C C . SER B 1 42 ? -0.931 19.109 -1.066 1 94.25 42 SER B C 1
ATOM 1207 O O . SER B 1 42 ? -0.937 19.953 -0.157 1 94.25 42 SER B O 1
ATOM 1209 N N . ALA B 1 43 ? -1.021 17.859 -0.811 1 95.5 43 ALA B N 1
ATOM 1210 C CA . ALA B 1 43 ? -1.248 17.312 0.528 1 95.5 43 ALA B CA 1
ATOM 1211 C C . ALA B 1 43 ? -0.04 17.562 1.429 1 95.5 43 ALA B C 1
ATOM 1213 O O . ALA B 1 43 ? -0.192 17.891 2.607 1 95.5 43 ALA B O 1
ATOM 1214 N N . PHE B 1 44 ? 1.164 17.422 0.869 1 95.75 44 PHE B N 1
ATOM 1215 C CA . PHE B 1 44 ? 2.369 17.5 1.686 1 95.75 44 PHE B CA 1
ATOM 1216 C C . PHE B 1 44 ? 3.105 18.812 1.454 1 95.75 44 PHE B C 1
ATOM 1218 O O . PHE B 1 44 ? 4.137 19.062 2.08 1 95.75 44 PHE B O 1
ATOM 1225 N N . ARG B 1 45 ? 2.586 19.641 0.578 1 94.94 45 ARG B N 1
ATOM 1226 C CA . ARG B 1 45 ? 3.225 20.891 0.218 1 94.94 45 ARG B CA 1
ATOM 1227 C C . ARG B 1 45 ? 4.668 20.672 -0.223 1 94.94 45 ARG B C 1
ATOM 1229 O O . ARG 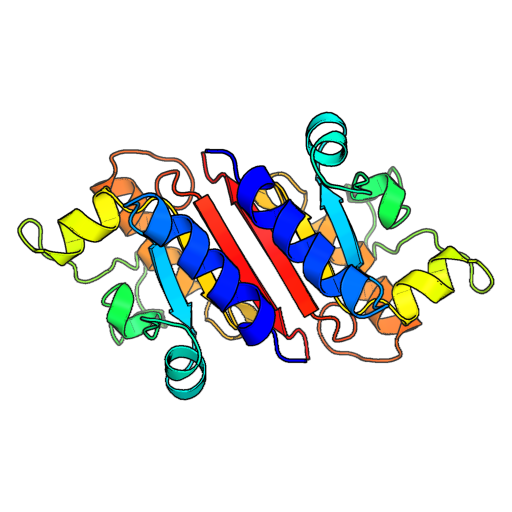B 1 45 ? 5.586 21.312 0.285 1 94.94 45 ARG B O 1
ATOM 1236 N N . LEU B 1 46 ? 4.793 19.797 -1.231 1 93.06 46 LEU B N 1
ATOM 1237 C CA . LEU B 1 46 ? 6.117 19.469 -1.751 1 93.06 46 LEU B CA 1
ATOM 1238 C C . LEU B 1 46 ? 6.715 20.656 -2.506 1 93.06 46 LEU B C 1
ATOM 1240 O O . LEU B 1 46 ? 6.023 21.312 -3.291 1 93.06 46 LEU B O 1
ATOM 1244 N N . PRO B 1 47 ? 7.922 20.828 -2.189 1 88.75 47 PRO B N 1
ATOM 1245 C CA . PRO B 1 47 ? 8.555 21.922 -2.936 1 88.75 47 PRO B CA 1
ATOM 1246 C C . PRO B 1 47 ? 8.711 21.609 -4.422 1 88.75 47 PRO B C 1
ATOM 1248 O O . PRO B 1 47 ? 8.805 20.438 -4.801 1 88.75 47 PRO B O 1
ATOM 1251 N N . LEU B 1 48 ? 8.758 22.625 -5.262 1 83.19 48 LEU B N 1
ATOM 1252 C CA . LEU B 1 48 ? 8.859 22.453 -6.707 1 83.19 48 LEU B CA 1
ATOM 1253 C C . LEU B 1 48 ? 10.234 21.922 -7.098 1 83.19 48 LEU B C 1
ATOM 1255 O O . LEU B 1 48 ? 10.375 21.219 -8.094 1 83.19 48 LEU B O 1
ATOM 1259 N N . ASN B 1 49 ? 11.195 22.234 -6.34 1 82.69 49 ASN B N 1
ATOM 1260 C CA . ASN B 1 49 ? 12.555 21.797 -6.66 1 82.69 49 ASN B CA 1
ATOM 1261 C C . ASN B 1 49 ? 12.961 20.578 -5.84 1 82.69 49 ASN B C 1
ATOM 1263 O O . ASN B 1 49 ? 14.117 20.469 -5.422 1 82.69 49 ASN B O 1
ATOM 1267 N N . LEU B 1 50 ? 12.039 19.75 -5.645 1 81.06 50 LEU B N 1
ATOM 1268 C CA . LEU B 1 50 ? 12.219 18.609 -4.762 1 81.06 50 LEU B CA 1
ATOM 1269 C C . LEU B 1 50 ? 13.375 17.734 -5.234 1 81.06 50 LEU B C 1
ATOM 1271 O O . LEU B 1 50 ? 14.203 17.297 -4.43 1 81.06 50 LEU B O 1
ATOM 1275 N N . ALA B 1 51 ? 13.516 17.516 -6.477 1 75.56 51 ALA B N 1
ATOM 1276 C CA . ALA B 1 51 ? 14.484 16.594 -7.055 1 75.56 51 ALA B CA 1
ATOM 1277 C C . ALA B 1 51 ? 15.914 17.109 -6.879 1 75.56 51 ALA B C 1
ATOM 1279 O O . ALA B 1 51 ? 16.875 16.328 -6.898 1 75.56 51 ALA B O 1
ATOM 1280 N N . ASN B 1 52 ? 16.047 18.375 -6.523 1 79.5 52 ASN B N 1
ATOM 1281 C CA . ASN B 1 52 ? 17.359 18.984 -6.445 1 79.5 52 ASN B CA 1
ATOM 1282 C C . ASN B 1 52 ? 17.766 19.266 -5 1 79.5 52 ASN B C 1
ATOM 1284 O O . ASN B 1 52 ? 18.844 19.781 -4.742 1 79.5 52 ASN B O 1
ATOM 1288 N N . MET B 1 53 ? 17 18.891 -4.148 1 81.31 53 MET B N 1
ATOM 1289 C CA . MET B 1 53 ? 17.297 19.156 -2.744 1 81.31 53 MET B CA 1
ATOM 1290 C C . MET B 1 53 ? 18.031 17.984 -2.105 1 81.31 53 MET B C 1
ATOM 1292 O O . MET B 1 53 ? 17.719 16.828 -2.369 1 81.31 53 MET B O 1
ATOM 1296 N N . GLU B 1 54 ? 19.016 18.328 -1.421 1 80.62 54 GLU B N 1
ATOM 1297 C CA . GLU B 1 54 ? 19.766 17.297 -0.71 1 80.62 54 GLU B CA 1
ATOM 1298 C C . GLU B 1 54 ? 18.938 16.672 0.401 1 80.62 54 GLU B C 1
ATOM 1300 O O . GLU B 1 54 ? 18.938 15.453 0.565 1 80.62 54 GLU B O 1
ATOM 1305 N N . THR B 1 55 ? 18.25 17.641 1.186 1 83.19 55 THR B N 1
ATOM 1306 C CA . THR B 1 55 ? 17.359 17.188 2.252 1 83.19 55 THR B CA 1
ATOM 1307 C C . THR B 1 55 ? 15.938 17.703 2.025 1 83.19 55 THR B C 1
ATOM 1309 O O . THR B 1 55 ? 15.531 18.703 2.604 1 83.19 55 THR B O 1
ATOM 1312 N N . PRO B 1 56 ? 15.242 16.938 1.21 1 86.81 56 PRO B N 1
ATOM 1313 C CA . PRO B 1 56 ? 13.906 17.438 0.877 1 86.81 56 PRO B CA 1
ATOM 1314 C C . PRO B 1 56 ? 12.953 17.406 2.07 1 86.81 56 PRO B C 1
ATOM 1316 O O . PRO B 1 56 ? 12.945 16.438 2.838 1 86.81 56 PRO B O 1
ATOM 1319 N N . THR B 1 57 ? 12.336 18.578 2.338 1 90.56 57 THR B N 1
ATOM 1320 C CA . THR B 1 57 ? 11.297 18.719 3.354 1 90.56 57 THR B CA 1
ATOM 1321 C C . THR B 1 57 ? 10.047 19.375 2.771 1 90.56 57 THR B C 1
ATOM 1323 O O . THR B 1 57 ? 10.109 20 1.719 1 90.56 57 THR B O 1
ATOM 1326 N N . CYS B 1 58 ? 8.984 19.109 3.418 1 93 58 CYS B N 1
ATOM 1327 C CA . CYS B 1 58 ? 7.73 19.719 2.998 1 93 58 CYS B CA 1
ATOM 1328 C C . CYS B 1 58 ? 7.637 21.172 3.49 1 93 58 CYS B C 1
ATOM 1330 O O . CYS B 1 58 ? 8.242 21.516 4.504 1 93 58 CYS B O 1
ATOM 1332 N N . ASN B 1 59 ? 6.938 21.922 2.697 1 91.94 59 ASN B N 1
ATOM 1333 C CA . ASN B 1 59 ? 6.738 23.328 3.062 1 91.94 59 ASN B CA 1
ATOM 1334 C C . ASN B 1 59 ? 5.531 23.5 3.98 1 91.94 59 ASN B C 1
ATOM 1336 O O . ASN B 1 59 ? 4.531 24.109 3.59 1 91.94 59 ASN B O 1
ATOM 1340 N N . ILE B 1 60 ? 5.699 23.031 5.176 1 92.44 60 ILE B N 1
ATOM 1341 C CA . ILE B 1 60 ? 4.617 23.109 6.152 1 92.44 60 ILE B CA 1
ATOM 1342 C C . ILE B 1 60 ? 5.02 24.031 7.301 1 92.44 60 ILE B C 1
ATOM 1344 O O . ILE B 1 60 ? 6.016 23.781 7.984 1 92.44 60 ILE B O 1
ATOM 1348 N N . SER B 1 61 ? 4.238 25 7.477 1 89.69 61 SER B N 1
ATOM 1349 C CA . SER B 1 61 ? 4.527 25.953 8.539 1 89.69 61 SER B CA 1
ATOM 1350 C C . SER B 1 61 ? 4.203 25.375 9.914 1 89.69 61 SER B C 1
ATOM 1352 O O . SER B 1 61 ? 3.307 24.547 10.039 1 89.69 61 SER B O 1
ATOM 1354 N N . ARG B 1 62 ? 4.82 25.781 11.016 1 87.75 62 ARG B N 1
ATOM 1355 C CA . ARG B 1 62 ? 4.73 25.25 12.375 1 87.75 62 ARG B CA 1
ATOM 1356 C C . ARG B 1 62 ? 3.34 25.484 12.953 1 87.75 62 ARG B C 1
ATOM 1358 O O . ARG B 1 62 ? 2.834 24.656 13.711 1 87.75 62 ARG B O 1
ATOM 1365 N N . ASN B 1 63 ? 2.66 26.5 12.477 1 87.12 63 ASN B N 1
ATOM 1366 C CA . ASN B 1 63 ? 1.363 26.797 13.078 1 87.12 63 ASN B CA 1
ATOM 1367 C C . ASN B 1 63 ? 0.236 26.703 12.055 1 87.12 63 ASN B C 1
ATOM 1369 O O . ASN B 1 63 ? -0.79 27.375 12.188 1 87.12 63 ASN B O 1
ATOM 1373 N N . SER B 1 64 ? 0.388 25.781 11.273 1 89.19 64 SER B N 1
ATOM 1374 C CA . SER B 1 64 ? -0.633 25.641 10.234 1 89.19 64 SER B CA 1
ATOM 1375 C C . SER B 1 64 ? -1.609 24.516 10.562 1 89.19 64 SER B C 1
ATOM 1377 O O . SER B 1 64 ? -1.286 23.609 11.336 1 89.19 64 SER B O 1
ATOM 1379 N N . GLY B 1 65 ? -2.777 24.656 10.062 1 92.62 65 GLY B N 1
ATOM 1380 C CA . GLY B 1 65 ? -3.748 23.578 10.148 1 92.62 65 GLY B CA 1
ATOM 1381 C C . GLY B 1 65 ? -3.258 22.281 9.523 1 92.62 65 GLY B C 1
ATOM 1382 O O . GLY B 1 65 ? -3.518 21.188 10.047 1 92.62 65 GLY B O 1
ATOM 1383 N N . LYS B 1 66 ? -2.471 22.453 8.578 1 94 66 LYS B N 1
ATOM 1384 C CA . LYS B 1 66 ? -1.907 21.297 7.895 1 94 66 LYS B CA 1
ATOM 1385 C C . LYS B 1 66 ? -0.97 20.516 8.812 1 94 66 LYS B C 1
ATOM 1387 O O . LYS B 1 66 ? -0.975 19.281 8.812 1 94 66 LYS B O 1
ATOM 1392 N N . ARG B 1 67 ? -0.18 21.219 9.508 1 95.69 67 ARG B N 1
ATOM 1393 C CA . ARG B 1 67 ? 0.731 20.562 10.445 1 95.69 67 ARG B CA 1
ATOM 1394 C C . ARG B 1 67 ? -0.037 19.734 11.461 1 95.69 67 ARG B C 1
ATOM 1396 O O . ARG B 1 67 ? 0.36 18.609 11.773 1 95.69 67 ARG B O 1
ATOM 1403 N N . LYS B 1 68 ? -1.107 20.297 11.938 1 96.38 68 LYS B N 1
ATOM 1404 C CA . LYS B 1 68 ? -1.931 19.578 12.914 1 96.38 68 LYS B CA 1
ATOM 1405 C C . LYS B 1 68 ? -2.545 18.328 12.297 1 96.38 68 LYS B C 1
ATOM 1407 O O . LYS B 1 68 ? -2.592 17.266 12.938 1 96.38 68 LYS B O 1
ATOM 1412 N N . ILE B 1 69 ? -2.932 18.406 11.086 1 95.69 69 ILE B N 1
ATOM 1413 C CA . ILE B 1 69 ? -3.525 17.281 10.367 1 95.69 69 ILE B CA 1
ATOM 1414 C C . ILE B 1 69 ? -2.49 16.172 10.203 1 95.69 69 ILE B C 1
ATOM 1416 O O . ILE B 1 69 ? -2.773 15.008 10.492 1 95.69 69 ILE B O 1
ATOM 1420 N N . LEU B 1 70 ? -1.316 16.562 9.812 1 96 70 LEU B N 1
ATOM 1421 C CA . LEU B 1 70 ? -0.252 15.594 9.594 1 96 70 LEU B CA 1
ATOM 1422 C C . LEU B 1 70 ? 0.186 14.961 10.914 1 96 70 LEU B C 1
ATOM 1424 O O . LEU B 1 70 ? 0.543 13.781 10.953 1 96 70 LEU B O 1
ATOM 1428 N N . LYS B 1 71 ? 0.083 15.773 11.906 1 96.38 71 LYS B N 1
ATOM 1429 C CA . LYS B 1 71 ? 0.45 15.289 13.227 1 96.38 71 LYS B CA 1
ATOM 1430 C C . LYS B 1 71 ? -0.555 14.25 13.727 1 96.38 71 LYS B C 1
ATOM 1432 O O . LYS B 1 71 ? -0.169 13.227 14.289 1 96.38 71 LYS B O 1
ATOM 1437 N N . ASP B 1 72 ? -1.77 14.477 13.445 1 95.94 72 ASP B N 1
ATOM 1438 C CA . ASP B 1 72 ? -2.824 13.672 14.047 1 95.94 72 ASP B CA 1
ATOM 1439 C C . ASP B 1 72 ? -3.318 12.594 13.086 1 95.94 72 ASP B C 1
ATOM 1441 O O . ASP B 1 72 ? -4.074 11.703 13.477 1 95.94 72 ASP B O 1
ATOM 1445 N N . CYS B 1 73 ? -2.814 12.555 11.898 1 95.25 73 CYS B N 1
ATOM 1446 C CA . CYS B 1 73 ? -3.25 11.609 10.875 1 95.25 73 CYS B CA 1
ATOM 1447 C C . CYS B 1 73 ? -2.98 10.172 11.305 1 95.25 73 CYS B C 1
ATOM 1449 O O . CYS B 1 73 ? -1.891 9.859 11.781 1 95.25 73 CYS B O 1
ATOM 1451 N N . LYS B 1 74 ? -4.023 9.391 11.109 1 92.94 74 LYS B N 1
ATOM 1452 C CA . LYS B 1 74 ? -3.904 8 11.531 1 92.94 74 LYS B CA 1
ATOM 1453 C C . LYS B 1 74 ? -3.494 7.105 10.367 1 92.94 74 LYS B C 1
ATOM 1455 O O . LYS B 1 74 ? -2.881 6.055 10.57 1 92.94 74 LYS B O 1
ATOM 1460 N N . LEU B 1 75 ? -3.838 7.551 9.203 1 94.12 75 LEU B N 1
ATOM 1461 C CA . LEU B 1 75 ? -3.592 6.746 8.016 1 94.12 75 LEU B CA 1
ATOM 1462 C C . LEU B 1 75 ? -3.336 7.633 6.797 1 94.12 75 LEU B C 1
ATOM 1464 O O . LEU B 1 75 ? -4.035 8.625 6.594 1 94.12 75 LEU B O 1
ATOM 1468 N N . ILE B 1 76 ? -2.301 7.266 6.039 1 95.19 76 ILE B N 1
ATOM 1469 C CA . ILE B 1 76 ? -2.064 7.867 4.73 1 95.19 76 ILE B CA 1
ATOM 1470 C C . ILE B 1 76 ? -2.215 6.809 3.641 1 95.19 76 ILE B C 1
ATOM 1472 O O . ILE B 1 76 ? -1.565 5.762 3.691 1 95.19 76 ILE B O 1
ATOM 1476 N N . VAL B 1 77 ? -3.129 7.062 2.807 1 94.44 77 VAL B N 1
ATOM 1477 C CA . VAL B 1 77 ? -3.301 6.207 1.636 1 94.44 77 VAL B CA 1
ATOM 1478 C C . VAL B 1 77 ? -2.744 6.906 0.398 1 94.44 77 VAL B C 1
ATOM 1480 O O . VAL B 1 77 ? -3.131 8.039 0.09 1 94.44 77 VAL B O 1
ATOM 1483 N N . TRP B 1 78 ? -1.832 6.234 -0.272 1 94.31 78 TRP B N 1
ATOM 1484 C CA . TRP B 1 78 ? -1.194 6.824 -1.443 1 94.31 78 TRP B CA 1
ATOM 1485 C C . TRP B 1 78 ? -1.435 5.973 -2.684 1 94.31 78 TRP B C 1
ATOM 1487 O O . TRP B 1 78 ? -0.803 4.93 -2.859 1 94.31 78 TRP B O 1
ATOM 1497 N N . ASP B 1 79 ? -2.346 6.48 -3.543 1 92.62 79 ASP B N 1
ATOM 1498 C CA . ASP B 1 79 ? -2.633 5.785 -4.797 1 92.62 79 ASP B CA 1
ATOM 1499 C C . ASP B 1 79 ? -1.643 6.188 -5.887 1 92.62 79 ASP B C 1
ATOM 1501 O O . ASP B 1 79 ? -1.129 7.309 -5.883 1 92.62 79 ASP B O 1
ATOM 1505 N N . GLU B 1 80 ? -1.286 5.238 -6.797 1 90.12 80 GLU B N 1
ATOM 1506 C CA . GLU B 1 80 ? -0.33 5.414 -7.887 1 90.12 80 GLU B CA 1
ATOM 1507 C C . GLU B 1 80 ? 1.031 5.859 -7.363 1 90.12 80 GLU B C 1
ATOM 1509 O O . GLU B 1 80 ? 1.668 6.742 -7.945 1 90.12 80 GLU B O 1
ATOM 1514 N N . CYS B 1 81 ? 1.439 5.219 -6.277 1 87.25 81 CYS B N 1
ATOM 1515 C CA . CYS B 1 81 ? 2.691 5.605 -5.637 1 87.25 81 CYS B CA 1
ATOM 1516 C C . CYS B 1 81 ? 3.887 5.258 -6.516 1 87.25 81 CYS B C 1
ATOM 1518 O O . CYS B 1 81 ? 4.961 5.836 -6.367 1 87.25 81 CYS B O 1
ATOM 1520 N N . THR B 1 82 ? 3.701 4.293 -7.473 1 80.12 82 THR B N 1
ATOM 1521 C CA . THR B 1 82 ? 4.785 3.846 -8.336 1 80.12 82 THR B CA 1
ATOM 1522 C C . THR B 1 82 ? 5.18 4.941 -9.32 1 80.12 82 THR B C 1
ATOM 1524 O O . THR B 1 82 ? 6.254 4.887 -9.93 1 80.12 82 THR B O 1
ATOM 1527 N N . MET B 1 83 ? 4.262 5.883 -9.391 1 81.12 83 MET B N 1
ATOM 1528 C CA . MET B 1 83 ? 4.516 6.969 -10.328 1 81.12 83 MET B CA 1
ATOM 1529 C C . MET B 1 83 ? 5.227 8.125 -9.641 1 81.12 83 MET B C 1
ATOM 1531 O O . MET B 1 83 ? 5.598 9.109 -10.289 1 81.12 83 MET B O 1
ATOM 1535 N N . SER B 1 84 ? 5.469 8.031 -8.445 1 81.06 84 SER B N 1
ATOM 1536 C CA . SER B 1 84 ? 6.094 9.109 -7.688 1 81.06 84 SER B CA 1
ATOM 1537 C C . SER B 1 84 ? 7.609 8.961 -7.66 1 81.06 84 SER B C 1
ATOM 1539 O O . SER B 1 84 ? 8.125 7.844 -7.602 1 81.06 84 SER B O 1
ATOM 1541 N N . HIS B 1 85 ? 8.234 10.086 -7.691 1 78.94 85 HIS B N 1
ATOM 1542 C CA . HIS B 1 85 ? 9.688 10.125 -7.531 1 78.94 85 HIS B CA 1
ATOM 1543 C C . HIS B 1 85 ? 10.086 9.812 -6.094 1 78.94 85 HIS B C 1
ATOM 1545 O O . HIS B 1 85 ? 9.32 10.047 -5.164 1 78.94 85 HIS B O 1
ATOM 1551 N N . LYS B 1 86 ? 11.312 9.32 -5.953 1 80.69 86 LYS B N 1
ATOM 1552 C CA . LYS B 1 86 ? 11.836 8.969 -4.641 1 80.69 86 LYS B CA 1
ATOM 1553 C C . LYS B 1 86 ? 11.797 10.156 -3.686 1 80.69 86 LYS B C 1
ATOM 1555 O O . LYS B 1 86 ? 11.477 10 -2.506 1 80.69 86 LYS B O 1
ATOM 1560 N N . ALA B 1 87 ? 12.047 11.281 -4.25 1 80.56 87 ALA B N 1
ATOM 1561 C CA . ALA B 1 87 ? 12.078 12.5 -3.443 1 80.56 87 ALA B CA 1
ATOM 1562 C C . ALA B 1 87 ? 10.703 12.82 -2.879 1 80.56 87 ALA B C 1
ATOM 1564 O O . ALA B 1 87 ? 10.586 13.422 -1.807 1 80.56 87 ALA B O 1
ATOM 1565 N N . ALA B 1 88 ? 9.711 12.383 -3.58 1 86.88 88 ALA B N 1
ATOM 1566 C CA . ALA B 1 88 ? 8.336 12.633 -3.141 1 86.88 88 ALA B CA 1
ATOM 1567 C C . ALA B 1 88 ? 8 11.82 -1.897 1 86.88 88 ALA B C 1
ATOM 1569 O O . ALA B 1 88 ? 7.074 12.156 -1.157 1 86.88 88 ALA B O 1
ATOM 1570 N N . PHE B 1 89 ? 8.789 10.844 -1.649 1 88.69 89 PHE B N 1
ATOM 1571 C CA . PHE B 1 89 ? 8.602 10.039 -0.446 1 88.69 89 PHE B CA 1
ATOM 1572 C C . PHE B 1 89 ? 9.523 10.516 0.669 1 88.69 89 PHE B C 1
ATOM 1574 O O . PHE B 1 89 ? 9.156 10.492 1.845 1 88.69 89 PHE B O 1
ATOM 1581 N N . GLU B 1 90 ? 10.617 11.008 0.204 1 91.19 90 GLU B N 1
ATOM 1582 C CA . GLU B 1 90 ? 11.625 11.398 1.182 1 91.19 90 GLU B CA 1
ATOM 1583 C C . GLU B 1 90 ? 11.195 12.648 1.951 1 91.19 90 GLU B C 1
ATOM 1585 O O . GLU B 1 90 ? 11.359 12.711 3.172 1 91.19 90 GLU B O 1
ATOM 1590 N N . ALA B 1 91 ? 10.656 13.594 1.283 1 93.62 91 ALA B N 1
ATOM 1591 C CA . ALA B 1 91 ? 10.266 14.852 1.914 1 93.62 91 ALA B CA 1
ATOM 1592 C C . ALA B 1 91 ? 9.195 14.617 2.979 1 93.62 91 ALA B C 1
ATOM 1594 O O . ALA B 1 91 ? 9.375 15.008 4.137 1 93.62 91 ALA B O 1
ATOM 1595 N N . PRO B 1 92 ? 8.117 13.922 2.66 1 94.38 92 PRO B N 1
ATOM 1596 C CA . PRO B 1 92 ? 7.137 13.625 3.707 1 94.38 92 PRO B CA 1
ATOM 1597 C C . PRO B 1 92 ? 7.727 12.789 4.844 1 94.38 92 PRO B C 1
ATOM 1599 O O . PRO B 1 92 ? 7.34 12.961 6.004 1 94.38 92 PRO B O 1
ATOM 1602 N N . ASN B 1 93 ? 8.641 11.875 4.531 1 92.94 93 ASN B N 1
ATOM 1603 C CA . ASN B 1 93 ? 9.266 11.055 5.562 1 92.94 93 ASN B CA 1
ATOM 1604 C C . ASN B 1 93 ? 9.992 11.906 6.598 1 92.94 93 ASN B C 1
ATOM 1606 O O . ASN B 1 93 ? 9.766 11.758 7.797 1 92.94 93 ASN B O 1
ATOM 1610 N N . VAL B 1 94 ? 10.742 12.812 6.109 1 94 94 VAL B N 1
ATOM 1611 C CA . VAL B 1 94 ? 11.516 13.68 6.988 1 94 94 VAL B CA 1
ATOM 1612 C C . VAL B 1 94 ? 10.578 14.602 7.766 1 94 94 VAL B C 1
ATOM 1614 O O . VAL B 1 94 ? 10.711 14.75 8.984 1 94 94 VAL B O 1
ATOM 1617 N N . THR B 1 95 ? 9.664 15.133 7.109 1 95.56 95 THR B N 1
ATOM 1618 C CA . THR B 1 95 ? 8.734 16.094 7.691 1 95.56 95 THR B CA 1
ATOM 1619 C C . THR B 1 95 ? 7.871 15.438 8.758 1 95.56 95 THR B C 1
ATOM 1621 O O . THR B 1 95 ? 7.684 15.992 9.844 1 95.56 95 THR B O 1
ATOM 1624 N N . LEU B 1 96 ? 7.395 14.273 8.484 1 95.69 96 LEU B N 1
ATOM 1625 C CA . LEU B 1 96 ? 6.52 13.578 9.422 1 95.69 96 LEU B CA 1
ATOM 1626 C C . LEU B 1 96 ? 7.293 13.133 10.664 1 95.69 96 LEU B C 1
ATOM 1628 O O . LEU B 1 96 ? 6.758 13.164 11.773 1 95.69 96 LEU B O 1
ATOM 1632 N N . LYS B 1 97 ? 8.547 12.742 10.445 1 95.38 97 LYS B N 1
ATOM 1633 C CA . LYS B 1 97 ? 9.383 12.414 11.602 1 95.38 97 LYS B CA 1
ATOM 1634 C C . LYS B 1 97 ? 9.492 13.602 12.555 1 95.38 97 LYS B C 1
ATOM 1636 O O . LYS B 1 97 ? 9.383 13.438 13.766 1 95.38 97 LYS B O 1
ATOM 1641 N N . ASP B 1 98 ? 9.602 14.703 11.977 1 95.62 98 ASP B N 1
ATOM 1642 C CA . ASP B 1 98 ? 9.727 15.93 12.758 1 95.62 98 ASP B CA 1
ATOM 1643 C C . ASP B 1 98 ? 8.406 16.297 13.43 1 95.62 98 ASP B C 1
ATOM 1645 O O . ASP B 1 98 ? 8.352 16.484 14.648 1 95.62 98 ASP B O 1
ATOM 1649 N N . ILE B 1 99 ? 7.375 16.312 12.711 1 96.5 99 ILE B N 1
ATOM 1650 C CA . ILE B 1 99 ? 6.066 16.75 13.18 1 96.5 99 ILE B CA 1
ATOM 1651 C C . ILE B 1 99 ? 5.57 15.82 14.281 1 96.5 99 ILE B C 1
ATOM 1653 O O . ILE B 1 99 ? 4.996 16.266 15.273 1 96.5 99 ILE B O 1
ATOM 1657 N N . ARG B 1 100 ? 5.879 14.609 14.109 1 95.88 100 ARG B N 1
ATOM 1658 C CA . ARG B 1 100 ? 5.332 13.609 15.023 1 95.88 100 ARG B CA 1
ATOM 1659 C C . ARG B 1 100 ? 6.344 13.234 16.109 1 95.88 100 ARG B C 1
ATOM 1661 O O . ARG B 1 100 ? 6.047 12.438 17 1 95.88 100 ARG B O 1
ATOM 1668 N N . ARG B 1 101 ? 7.555 13.797 15.992 1 96.38 101 ARG B N 1
ATOM 1669 C CA . ARG B 1 101 ? 8.633 13.5 16.938 1 96.38 101 ARG B CA 1
ATOM 1670 C C . ARG B 1 101 ? 8.828 12 17.094 1 96.38 101 ARG B C 1
ATOM 1672 O O . ARG B 1 101 ? 8.875 11.477 18.203 1 96.38 101 ARG B O 1
ATOM 1679 N N . ASN B 1 102 ? 8.859 11.367 16.016 1 95.12 102 ASN B N 1
ATOM 1680 C CA . ASN B 1 102 ? 9.016 9.922 15.883 1 95.12 102 ASN B CA 1
ATOM 1681 C C . ASN B 1 102 ? 9.969 9.57 14.742 1 95.12 102 ASN B C 1
ATOM 1683 O O . ASN B 1 102 ? 9.727 9.93 13.594 1 95.12 102 ASN B O 1
ATOM 1687 N N . SER B 1 103 ? 11.086 8.875 14.984 1 93.62 103 SER B N 1
ATOM 1688 C CA . SER B 1 103 ? 12.156 8.641 14.023 1 93.62 103 SER B CA 1
ATOM 1689 C C . SER B 1 103 ? 11.836 7.465 13.109 1 93.62 103 SER B C 1
ATOM 1691 O O . SER B 1 103 ? 12.57 7.191 12.156 1 93.62 103 SER B O 1
ATOM 1693 N N . ASN B 1 104 ? 10.727 6.883 13.375 1 90.19 104 ASN B N 1
ATOM 1694 C CA . ASN B 1 104 ? 10.312 5.797 12.492 1 90.19 104 ASN B CA 1
ATOM 1695 C C . ASN B 1 104 ? 9.914 6.32 11.109 1 90.19 104 ASN B C 1
ATOM 1697 O O . ASN B 1 104 ? 9.672 7.516 10.938 1 90.19 104 ASN B O 1
ATOM 1701 N N . ARG B 1 105 ? 9.859 5.48 10.203 1 89.38 105 ARG B N 1
ATOM 1702 C CA . ARG B 1 105 ? 9.477 5.852 8.844 1 89.38 105 ARG B CA 1
ATOM 1703 C C . ARG B 1 105 ? 8.125 6.566 8.828 1 89.38 105 ARG B C 1
ATOM 1705 O O . ARG B 1 105 ? 7.195 6.16 9.523 1 89.38 105 ARG B O 1
ATOM 1712 N N . MET B 1 106 ? 8.094 7.633 8.211 1 92.56 106 MET B N 1
ATOM 1713 C CA . MET B 1 106 ? 6.906 8.461 8.031 1 92.56 106 MET B CA 1
ATOM 1714 C C . MET B 1 106 ? 6.328 8.883 9.383 1 92.56 106 MET B C 1
ATOM 1716 O O . MET B 1 106 ? 5.109 8.977 9.539 1 92.56 106 MET B O 1
ATOM 1720 N N . GLY B 1 107 ? 7.262 8.961 10.352 1 93.25 107 GLY B N 1
ATOM 1721 C CA . GLY B 1 107 ? 6.836 9.398 11.672 1 93.25 107 GLY B CA 1
ATOM 1722 C C . GLY B 1 107 ? 5.957 8.391 12.383 1 93.25 107 GLY B C 1
ATOM 1723 O O . GLY B 1 107 ? 5.148 8.758 13.234 1 93.25 107 GLY B O 1
ATOM 1724 N N . GLY B 1 108 ? 5.941 7.215 11.906 1 90.5 108 GLY B N 1
ATOM 1725 C CA . GLY B 1 108 ? 5.195 6.152 12.562 1 90.5 108 GLY B CA 1
ATOM 1726 C C . GLY B 1 108 ? 3.744 6.082 12.117 1 90.5 108 GLY B C 1
ATOM 1727 O O . GLY B 1 108 ? 2.951 5.332 12.695 1 90.5 108 GLY B O 1
ATOM 1728 N N . VAL B 1 109 ? 3.451 6.82 11.117 1 92.19 109 VAL B N 1
ATOM 1729 C CA . VAL B 1 109 ? 2.07 6.773 10.648 1 92.19 109 VAL B CA 1
ATOM 1730 C C . VAL B 1 109 ? 1.854 5.52 9.805 1 92.19 109 VAL B C 1
ATOM 1732 O O . VAL B 1 109 ? 2.775 5.047 9.133 1 92.19 109 VAL B O 1
ATOM 1735 N N . THR B 1 110 ? 0.675 5 9.891 1 90.25 110 THR B N 1
ATOM 1736 C CA . THR B 1 110 ? 0.318 3.871 9.039 1 90.25 110 THR B CA 1
ATOM 1737 C C . THR B 1 110 ? 0.163 4.312 7.586 1 90.25 110 THR B C 1
ATOM 1739 O O . THR B 1 110 ? -0.449 5.348 7.309 1 90.25 110 THR B O 1
ATOM 1742 N N . MET B 1 111 ? 0.822 3.539 6.684 1 91.81 111 MET B N 1
ATOM 1743 C CA . MET B 1 111 ? 0.73 3.861 5.266 1 91.81 111 MET B CA 1
ATOM 1744 C C . MET B 1 111 ? 0.13 2.701 4.48 1 91.81 111 MET B C 1
ATOM 1746 O O . MET B 1 111 ? 0.429 1.537 4.758 1 91.81 111 MET B O 1
ATOM 1750 N N . MET B 1 112 ? -0.708 3.059 3.611 1 91.88 112 MET B N 1
ATOM 1751 C CA . MET B 1 112 ? -1.182 2.121 2.596 1 91.88 112 MET B CA 1
ATOM 1752 C C . MET B 1 112 ? -0.872 2.637 1.194 1 91.88 112 MET B C 1
ATOM 1754 O O . MET B 1 112 ? -1.429 3.648 0.762 1 91.88 112 MET B O 1
ATOM 1758 N N . LEU B 1 113 ? 0.01 1.945 0.538 1 91 113 LEU B N 1
ATOM 1759 C CA . LEU B 1 113 ? 0.419 2.33 -0.809 1 91 113 LEU B CA 1
ATOM 1760 C C . LEU B 1 113 ? -0.265 1.457 -1.855 1 91 113 LEU B C 1
ATOM 1762 O O . LEU B 1 113 ? -0.352 0.238 -1.691 1 91 113 LEU B O 1
ATOM 1766 N N . ALA B 1 114 ? -0.896 2.131 -2.738 1 89.94 114 ALA B N 1
ATOM 1767 C CA . ALA B 1 114 ? -1.537 1.417 -3.838 1 89.94 114 ALA B CA 1
ATOM 1768 C C . ALA B 1 114 ? -0.921 1.806 -5.18 1 89.94 114 ALA B C 1
ATOM 1770 O O . ALA B 1 114 ? -0.569 2.969 -5.395 1 89.94 114 ALA B O 1
ATOM 1771 N N . GLY B 1 115 ? -0.69 0.885 -6.047 1 83.06 115 GLY B N 1
ATOM 1772 C CA . GLY B 1 115 ? -0.143 1.173 -7.363 1 83.06 115 GLY B CA 1
ATOM 1773 C C . GLY B 1 115 ? -0.494 0.12 -8.398 1 83.06 115 GLY B C 1
ATOM 1774 O O . GLY B 1 115 ? -0.705 -1.047 -8.055 1 83.06 115 GLY B O 1
ATOM 1775 N N . ASP B 1 116 ? -0.952 0.691 -9.57 1 69.5 116 ASP B N 1
ATOM 1776 C CA . ASP B 1 116 ? -1.096 -0.183 -10.727 1 69.5 116 ASP B CA 1
ATOM 1777 C C . ASP B 1 116 ? 0.255 -0.444 -11.391 1 69.5 116 ASP B C 1
ATOM 1779 O O . ASP B 1 116 ? 0.994 0.494 -11.695 1 69.5 116 ASP B O 1
ATOM 1783 N N . PHE B 1 117 ? 0.791 -1.523 -10.992 1 57.84 117 PHE B N 1
ATOM 1784 C CA . PHE B 1 117 ? 2.035 -1.757 -11.711 1 57.84 117 PHE B CA 1
ATOM 1785 C C . PHE B 1 117 ? 1.758 -2.131 -13.164 1 57.84 117 PHE B C 1
ATOM 1787 O O . PHE B 1 117 ? 1.804 -3.309 -13.523 1 57.84 117 PHE B O 1
ATOM 1794 N N . GLN B 1 118 ? 0.886 -1.337 -13.719 1 51.03 118 GLN B N 1
ATOM 1795 C CA . GLN B 1 118 ? 0.611 -1.537 -15.141 1 51.03 118 GLN B CA 1
ATOM 1796 C C . GLN B 1 118 ? 1.731 -0.965 -16 1 51.03 118 GLN B C 1
ATOM 1798 O O . GLN B 1 118 ? 2.426 -0.034 -15.586 1 51.03 118 GLN B O 1
#

Organism: Araneus ventricosus (NCBI:txid182803)

Nearest PDB structures (foldseek):
  6s3h-assembly1_A  TM=8.599E-01  e=7.130E-08  Thermus oshimai JL-2
  5fhe-assembly1_A  TM=8.710E-01  e=9.678E-07  Bacteroides fragilis
  5fhd-assembly2_B  TM=8.310E-01  e=2.259E-06  Bacteroides fragilis
  5ftf-assembly1_A  TM=8.635E-01  e=6.412E-06  Bacteroides sp. 3_1_23
  6l3g-assembly1_A  TM=8.350E-01  e=7.305E-06  Bacteroides sp. AF32-8BH

Foldseek 3Di:
DDPLVVVQVVVVVCVVVVAQEAEEECDQVVQVSHDNGYHLCVLQVWDPCLVPDPQGAHPDDPPDPSLVSLQRHQEYEYEQCVPDDPSSLRHQQVHQCVSNVANDGSNPHHYHYHHDPD/DDPLVVVQVVVVVCVVVVAQEAEEECDQVVQVSHDNGYHLCVLQVWDPCLVPDPQGAHPDDPPDPSLVSLQRHQEYEYEQCVPDDPSSLRHQQVHQCVSNVANDGSNPHHYHYHHDPD

Radius of gyration: 17.88 Å; Cα contacts (8 Å, |Δi|>4): 466; chains: 2; bounding box: 40×53×37 Å

Secondary structure (DSSP, 8-state):
--HHHHHHHHHHHHHHTT--EEEEESSHHHHHHSTT-EEHHHHHT--TTGGG-SS------TT-HHHHHHHH--EEEEETGGGS-HHHHHHHHHHHHHHHT--SGGGG-EEEEEEE--/--HHHHHHHHHHHHHHTT--EEEEESSHHHHHHSTT-EEHHHHHT--TTGGG-SS------TT-HHHHHHHH--EEEEETGGGS-HHHHHHHHHHHHHHHT--SGGGG-EEEEEEE--

Solvent-accessible surface area (backbone atoms only — not comparable to full-atom values): 12277 Å² total; per-residue (Å²): 135,61,72,52,71,54,48,39,60,46,53,49,55,44,46,74,68,74,43,45,67,46,38,28,11,65,41,63,72,60,6,68,64,33,78,84,28,30,26,46,49,71,72,49,32,51,52,91,61,38,88,74,42,91,78,40,50,38,68,65,55,92,86,35,72,62,42,53,48,66,48,60,34,55,34,38,36,30,38,40,49,80,72,47,56,72,50,68,51,44,11,49,27,52,40,30,17,59,68,46,71,26,90,31,53,44,22,38,32,32,38,35,38,27,27,68,23,95,137,60,70,52,71,54,46,40,59,46,54,49,55,44,45,74,68,75,44,45,67,46,37,27,11,64,41,61,73,59,6,68,64,33,80,83,28,29,25,46,49,70,72,49,32,50,50,92,61,37,87,76,42,91,78,40,50,39,68,64,55,92,85,35,72,61,42,53,48,65,47,60,34,55,34,39,36,30,38,40,49,80,72,47,56,70,51,68,51,43,11,50,26,51,39,29,17,59,66,49,72,26,91,31,52,44,22,37,33,33,37,35,38,28,26,68,23,94

=== Feature glossary ===
The record interleaves many kinds of information about one protein. Here is each kind framed as the question it answers.

Q: What known structures does this most resemble?
A: Structural nearest neighbors (via Foldseek easy-search vs the PDB). Reported per hit: target PDB id, E-value, and alignment TM-score. A TM-score above ~0.5 is the conventional threshold for 'same fold'.

Q: Where is each backbone atom in 3D?
A: The mmCIF table is the protein's shape written out atom by atom. For each backbone N, Cα, C, and carbonyl O, it records an (x, y, 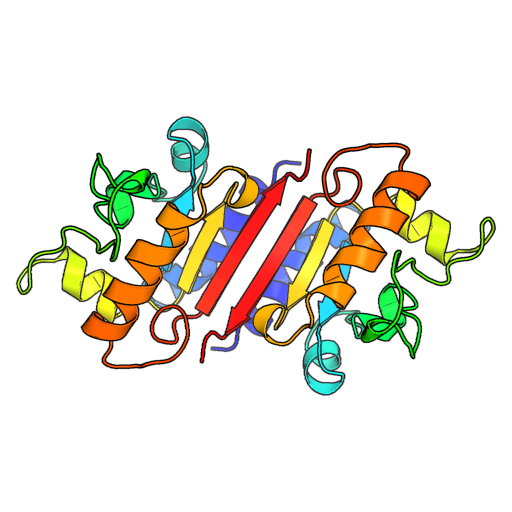z) coordinate triple in Å plus the residue type, chain letter, and residue number.

Q: What are the backbone torsion angles?
A: The φ/ψ torsion pair specifies the backbone conformation at each residue. φ rotates about the N–Cα bond, ψ about the Cα–C bond. Steric clashes forbid most of the (φ, ψ) plane — the allowed regions (α-helix basin, β-sheet basin, left-handed helix) are the Ramachandran-allowed regions.

Q: Which residues are buried vs exposed?
A: Solvent-accessible surface area (SASA) is the area in Å² traced out by the centre of a 1.4 Å probe sphere (a water molecule) rolled over the protein's van der Waals surface (Shrake–Rupley / Lee–Richards construction). Buried residues have near-zero SASA; fully exposed residues can exceed 200 Å². The total SASA scales roughly with the number of surface residues.

Q: How confident is the AlphaFold model at each residue?
A: pLDDT is the predicted lDDT-Cα score: AlphaFold's confidence that the local environment of each residue (all inter-atomic distances within 15 Å) is correctly placed. It is a per-residue number between 0 and 100, with higher meaning more reliable.

Q: What does the local fold look like, residue by residue?
A: 3Di is Foldseek's structural alphabet. Each residue is assigned one of twenty discrete states based on how its Cα sits relative to its spatial (not sequential) neighbors. Aligning 3Di strings finds structural homologs roughly as well as full 3D superposition, but orders of magnitude faster.

Q: How big and how compact is the whole molecule?
A: Radius of gyration (Rg) is the root-mean-square distance of Cα atoms from their centroid — a single number for overall size and compactness. A globular domain of N residues has Rg ≈ 2.2·N^0.38 Å; an extended or disordered chain has a much larger Rg. The Cα contact count is the number of residue pairs whose Cα atoms are within 8 Å and are more than four positions apart in sequence — a standard proxy for tertiary packing density. The bounding box is the smallest axis-aligned box enclosing all Cα atoms.

Q: Which residues are in helices, strands, or loops?
A: DSSP 8-state secondary structure assigns each residue one of H (α-helix), G (3₁₀-helix), I (π-helix), E (extended β-strand), B (isolated β-bridge), T (hydrogen-bonded turn), S (bend), or '-' (coil). The assignment is computed from backbone hydrogen-bond geometry via the Kabsch–Sander algorithm.

Q: How mobile is each atom in the crystal?
A: Crystallographic B-factors measure how much each atom's electron density is smeared out, in Å². They rise in mobile loops and surface residues and fall in the buried interior. In AlphaFold models this column is repurposed to hold pLDDT instead.

Q: What if only a Cα trace is available?
A: P-SEA three-state annotation labels each residue as helix, strand, or coil based purely on the geometry of the Cα trace. It serves as a fallback when the full backbone (and thus DSSP) is unavailable.

Q: What family and function is it annotated with?
A: Database cross-references. InterPro integrates a dozen domain/family signature databases into 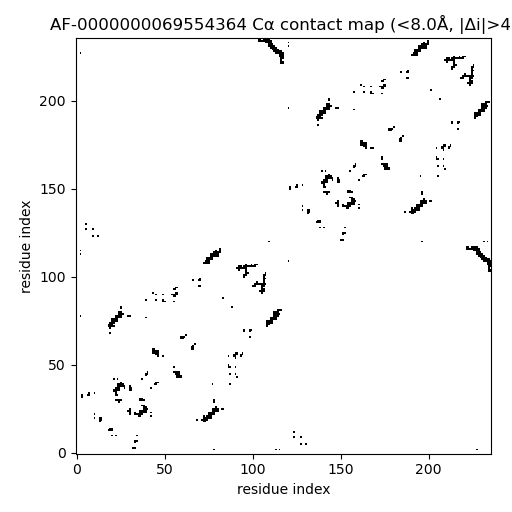unified entries with residue-range hits. GO terms attach function/process/location labels with evidence codes. CATH codes position the fold in a four-level structural taxonomy. Organism is the NCBI-taxonomy species name.

Q: Are the domains correctly placed relative to each other?
A: Predicted Aligned Error (PAE) is an AlphaFold confidence matrix: entry (i, j) is the expected error in the position of residue j, in ångströms, when the prediction is superimposed on the true structure at residue i. Low PAE within a block of residues means that block is internally rigid and well-predicted; high PAE between two blocks means their relative placement is uncertain even if each block individually is confident.

Q: What do the diagnostic plots show?
A: Three diagnostic plots accompany the record. The Cα contact map visualizes the tertiary structure as a 2D adjacency matrix (8 Å cutoff, sequence-local contacts suppressed). The Ramachandran plot shows the distribution of backbone (φ, ψ) torsions, with points in the α and β basins reflecting secondary structure content. The PAE plot shows AlphaFold's inter-residue confidence as a color matrix.

Q: What is the amino-acid chain?
A: Primary structure: the covalent order of the twenty standard amino acids along the backbone. Two proteins with the same sequence will (almost always) fold to the same structure; two with 30% identity often share a fold but 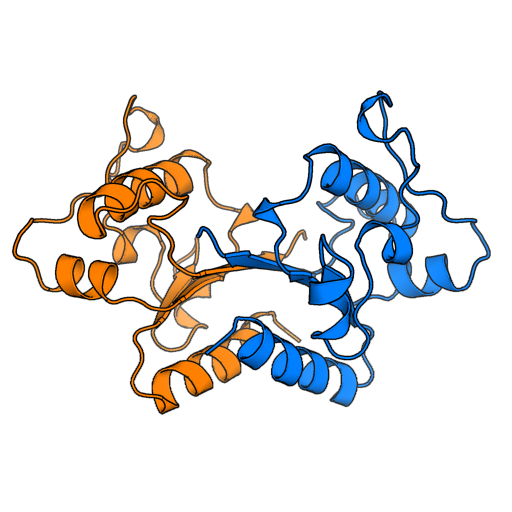not the details.

Q: What do the rendered images show?
A: The six renders are orthographic views along the three Cartesian axes in both directions. Representation (cartoon, sticks, or surface) and color scheme (sequence-rainbow or by-chain) vary across proteins so the training set covers all the common visualization conventions.